Protein AF-A0A6C0HPT5-F1 (afdb_monomer)

Secondary structure (DSSP, 8-state):
-EEEPPSTTHHHHHHHHTT-SEEEEE--STT-SSTTS---EEEEEEETT-SPEEEEEETT-TT-EEEEE-HHHHHHHH--EEEE-TTS-EEEE-TT--EEEE----------GGGSGGGSTTSSSEEETT--PPTT-EEE-SSSS-EEEEE-STT--EEEEE---S---TT--S--TTSS-SEEPPPPHHHHHHHHHHHHHHTT-SSS-PPPTT-HHHHHHHHHHHHHHHHHHHHTTS--HHHHHHHHHHHHHHHHHHHHHHHHHHHHHHHHHHHHHHHHHHHHH-

InterPro domains:
  IPR036426 Bulb-type lectin domain superfamily [G3DSA:2.90.10.10] (39-167)
  IPR036426 Bulb-type lectin domain superfamily [SSF51110] (78-155)

Solvent-accessible surface area (backbone atoms only — not comparable to full-atom values): 16041 Å² total; per-residue (Å²): 53,36,47,61,58,88,56,101,56,29,77,67,51,36,71,71,35,44,81,35,48,64,43,77,44,74,35,59,72,90,75,48,96,61,84,92,63,80,43,67,42,74,50,50,33,20,43,54,92,47,90,62,73,45,77,47,78,38,76,59,22,67,79,38,72,50,74,49,75,23,57,70,60,48,45,53,67,47,33,28,36,44,34,42,41,77,50,40,25,42,37,32,22,40,56,85,67,47,76,77,49,65,69,81,35,73,68,65,32,52,65,36,76,79,34,13,5,70,63,19,80,78,46,34,34,58,44,48,53,92,62,80,65,53,82,74,33,35,33,7,6,74,67,8,22,24,31,41,28,18,38,80,52,98,89,44,61,32,54,27,35,35,44,45,78,93,75,52,57,95,90,40,74,83,76,58,91,74,59,76,42,81,45,65,59,78,71,51,77,67,40,57,53,52,52,53,54,47,51,58,56,56,70,49,68,66,85,90,51,77,74,58,88,81,39,66,68,57,49,50,53,52,49,54,48,51,49,54,50,50,49,46,59,47,41,77,71,56,74,59,64,56,60,56,50,46,51,52,51,47,53,52,47,50,51,47,52,52,55,54,48,51,53,50,49,52,53,51,52,52,52,51,52,51,50,52,51,51,53,51,53,56,61,72,76,105

Foldseek 3Di:
DKAWDDDLCRVVVRVQPPPDQKDKDFAAQVSDPDHDDQDWDWTWMDQDPDPDIDIDIGGSRHRHIDMDHNNVVVLQQFLWKWFQAPQRKTFIATNVRHTPDIPPQRDWADFDPCQAQCNFPVRHGMDTRPDDADAQGWGHHNRRRKIWGQYPDLPDRFTFIAGAYPDPPPVRPPPPPPRGGSDTDDHDPVNVLVNLVVVLVVVQDDPPDGDPPPDPVNVVSVVVSVVSVVVVVVCVVPPPVVVVVVVVVVVVVVVVVVVVVVVVVVVVVVVVVVVVVVVVVVVVVD

Mean predicted aligned error: 17.52 Å

pLDDT: mean 73.41, std 18.98, range [35.91, 98.12]

Organism: NCBI:txid1070528

Radius of gyration: 28.7 Å; Cα contacts (8 Å, |Δi|>4): 425; chains: 1; bounding box: 74×63×75 Å

Structure (mmCIF, N/CA/C/O backbone):
data_AF-A0A6C0HPT5-F1
#
_entry.id   AF-A0A6C0HPT5-F1
#
loop_
_atom_site.group_PDB
_atom_site.id
_atom_site.type_symbol
_atom_site.label_atom_id
_atom_site.label_alt_id
_atom_site.label_comp_id
_atom_site.label_asym_id
_atom_site.label_entity_id
_atom_site.label_seq_id
_atom_site.pdbx_PDB_ins_code
_atom_site.Cartn_x
_atom_site.Cartn_y
_atom_site.Cartn_z
_atom_site.occupancy
_atom_site.B_iso_or_equiv
_atom_site.auth_seq_id
_atom_site.auth_comp_id
_atom_site.auth_asym_id
_atom_site.auth_atom_id
_atom_site.pdbx_PDB_model_num
ATOM 1 N N . MET A 1 1 ? 6.989 -2.006 -14.579 1.00 56.69 1 MET A N 1
ATOM 2 C CA . MET A 1 1 ? 6.692 -2.771 -15.811 1.00 56.69 1 MET A CA 1
ATOM 3 C C . MET A 1 1 ? 7.346 -2.066 -16.981 1.00 56.69 1 MET A C 1
ATOM 5 O O . MET A 1 1 ? 7.113 -0.878 -17.113 1.00 56.69 1 MET A O 1
ATOM 9 N N . ALA A 1 2 ? 8.187 -2.717 -17.777 1.00 45.75 2 ALA A N 1
ATOM 10 C CA . ALA A 1 2 ? 8.940 -2.008 -18.812 1.00 45.75 2 ALA A CA 1
ATOM 11 C C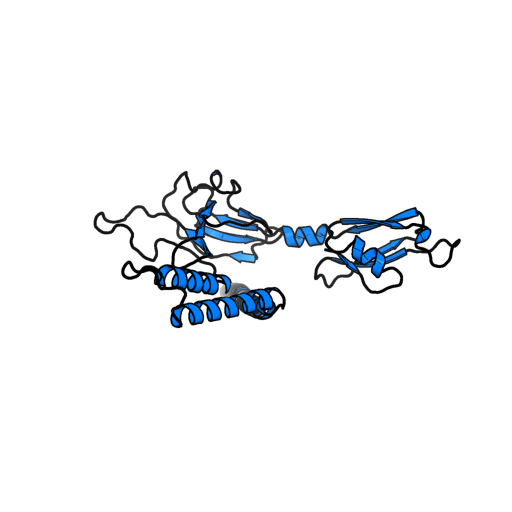 . ALA A 1 2 ? 8.120 -1.693 -20.093 1.00 45.75 2 ALA A C 1
ATOM 13 O O . ALA A 1 2 ? 7.266 -2.483 -20.485 1.00 45.75 2 ALA A O 1
ATOM 14 N N . SER A 1 3 ? 8.390 -0.556 -20.747 1.00 52.50 3 SER A N 1
ATOM 15 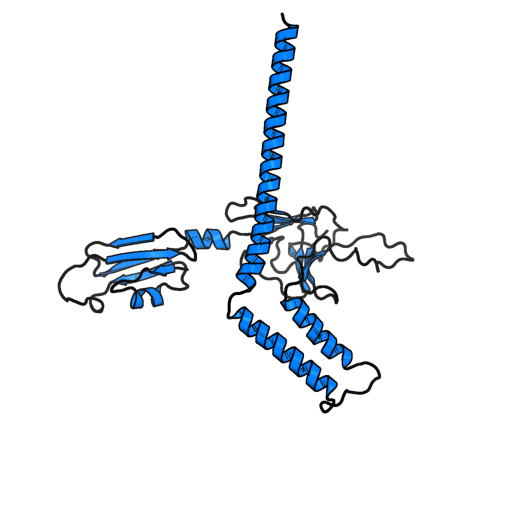C CA . SER A 1 3 ? 7.800 -0.106 -22.024 1.00 52.50 3 SER A CA 1
ATOM 16 C C . SER A 1 3 ? 8.884 0.468 -22.942 1.00 52.50 3 SER A C 1
ATOM 18 O O . SER A 1 3 ? 9.752 1.190 -22.466 1.00 52.50 3 SER A O 1
ATOM 20 N N . LEU A 1 4 ? 8.869 0.158 -24.239 1.00 53.62 4 LEU A N 1
ATOM 21 C CA . LEU A 1 4 ? 9.941 0.505 -25.186 1.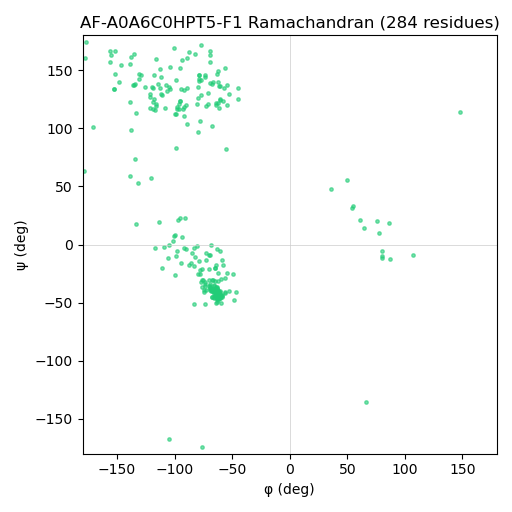00 53.62 4 LEU A CA 1
ATOM 22 C C . LEU A 1 4 ? 9.581 1.685 -26.094 1.00 53.62 4 LEU A C 1
ATOM 24 O O . LEU A 1 4 ? 8.416 1.878 -26.437 1.00 53.62 4 LEU A O 1
ATOM 28 N N . ILE A 1 5 ? 10.601 2.419 -26.549 1.00 54.50 5 ILE A N 1
ATOM 29 C CA . ILE A 1 5 ? 10.470 3.429 -27.614 1.00 54.50 5 ILE A CA 1
ATOM 30 C C . ILE A 1 5 ? 10.433 2.729 -28.992 1.00 54.50 5 ILE A C 1
ATOM 32 O O . ILE A 1 5 ? 11.170 1.757 -29.187 1.00 54.50 5 ILE A O 1
ATOM 36 N N . PRO A 1 6 ? 9.604 3.180 -29.958 1.00 47.22 6 PRO A N 1
ATOM 37 C CA . PRO A 1 6 ? 9.553 2.626 -31.316 1.00 47.22 6 PRO A CA 1
ATOM 38 C C . PRO A 1 6 ? 10.913 2.596 -32.037 1.00 47.22 6 PRO A C 1
ATOM 40 O O . PRO A 1 6 ? 11.666 3.564 -32.011 1.00 47.22 6 PRO A O 1
ATOM 43 N N . GLY A 1 7 ? 11.193 1.482 -32.715 1.00 56.06 7 GLY A N 1
ATOM 44 C CA . GLY A 1 7 ? 12.438 1.142 -33.406 1.00 56.06 7 GLY A CA 1
ATOM 45 C C . GLY A 1 7 ? 12.304 -0.212 -34.122 1.00 56.06 7 GLY A C 1
ATOM 46 O O . GLY A 1 7 ? 11.293 -0.898 -33.956 1.00 56.06 7 GLY A O 1
ATOM 47 N N . ASN A 1 8 ? 13.312 -0.620 -34.909 1.00 54.66 8 ASN A N 1
ATOM 48 C CA . ASN A 1 8 ? 13.248 -1.818 -35.778 1.00 54.66 8 ASN A CA 1
ATOM 49 C C . ASN A 1 8 ? 12.949 -3.141 -35.043 1.00 54.66 8 ASN A C 1
ATOM 51 O O . ASN A 1 8 ? 12.548 -4.113 -35.673 1.00 54.66 8 ASN A O 1
ATOM 55 N N . TRP A 1 9 ? 13.124 -3.169 -33.723 1.00 61.69 9 TRP A N 1
ATOM 56 C CA . TRP A 1 9 ? 12.970 -4.346 -32.863 1.00 61.69 9 TRP A CA 1
ATOM 57 C C . TRP A 1 9 ? 11.851 -4.208 -31.834 1.00 61.69 9 TRP A C 1
ATOM 59 O O . TRP A 1 9 ? 11.581 -5.130 -31.062 1.00 61.69 9 TRP A O 1
ATOM 69 N N . THR A 1 10 ? 11.211 -3.040 -31.792 1.00 64.62 10 THR A N 1
ATOM 70 C CA . THR A 1 10 ? 10.356 -2.657 -30.673 1.00 64.62 10 THR A CA 1
ATOM 71 C C . THR A 1 10 ? 9.140 -3.557 -30.560 1.00 64.62 10 THR A C 1
ATOM 73 O O . THR A 1 10 ? 8.814 -3.963 -29.455 1.00 64.62 10 THR A O 1
ATOM 76 N N . SER A 1 11 ? 8.520 -3.967 -31.667 1.00 64.06 11 SER A N 1
ATOM 77 C CA . SER A 1 11 ? 7.337 -4.839 -31.633 1.00 64.06 11 SER A CA 1
ATOM 78 C C . SER A 1 11 ? 7.619 -6.232 -31.050 1.00 64.06 11 SER A C 1
ATOM 80 O O . SER A 1 11 ? 6.781 -6.773 -30.329 1.00 64.06 11 SER A O 1
ATOM 82 N N . ILE A 1 12 ? 8.800 -6.801 -31.317 1.00 70.19 12 ILE A N 1
ATOM 83 C CA . ILE A 1 12 ? 9.200 -8.127 -30.821 1.00 70.19 12 ILE A CA 1
ATOM 84 C C . ILE A 1 12 ? 9.514 -8.044 -29.326 1.00 70.19 12 ILE A C 1
ATOM 86 O O . ILE A 1 12 ? 8.965 -8.793 -28.516 1.00 70.19 12 ILE A O 1
ATOM 90 N N . ILE A 1 13 ? 10.354 -7.085 -28.944 1.00 73.44 13 ILE A N 1
ATOM 91 C CA . ILE A 1 13 ? 10.853 -6.969 -27.572 1.00 73.44 13 ILE A CA 1
ATOM 92 C C . ILE A 1 13 ? 9.754 -6.443 -26.636 1.00 73.44 13 ILE A C 1
ATOM 94 O O . ILE A 1 13 ? 9.673 -6.861 -25.482 1.00 73.44 13 ILE A O 1
ATOM 98 N N . GLN A 1 14 ? 8.846 -5.588 -27.115 1.00 75.19 14 GLN A N 1
ATOM 99 C CA . GLN A 1 14 ? 7.784 -5.010 -26.287 1.00 75.19 14 GLN A CA 1
ATOM 100 C C . GLN A 1 14 ? 6.842 -6.082 -25.747 1.00 75.19 14 GLN A C 1
ATOM 102 O O . GLN A 1 14 ? 6.503 -6.040 -24.570 1.00 75.19 14 GLN A O 1
ATOM 107 N N . ASN A 1 15 ? 6.502 -7.099 -26.540 1.00 75.94 15 ASN A N 1
ATOM 108 C CA . ASN A 1 15 ? 5.693 -8.224 -26.062 1.00 75.94 15 ASN A CA 1
ATOM 109 C C . ASN A 1 15 ? 6.421 -9.082 -25.016 1.00 75.94 15 ASN A C 1
ATOM 111 O O . ASN A 1 15 ? 5.790 -9.656 -24.132 1.00 75.94 15 ASN A O 1
ATOM 115 N N . ILE A 1 16 ? 7.750 -9.165 -25.101 1.00 77.19 16 ILE A N 1
ATOM 116 C CA . ILE A 1 16 ? 8.571 -9.956 -24.179 1.00 77.19 16 ILE A CA 1
ATOM 117 C C . ILE A 1 16 ? 8.721 -9.243 -22.834 1.00 77.19 16 ILE A C 1
ATOM 119 O O . ILE A 1 16 ? 8.739 -9.906 -21.795 1.00 77.19 16 ILE A O 1
ATOM 123 N N . VAL A 1 17 ? 8.826 -7.915 -22.864 1.00 78.19 17 VAL A N 1
ATOM 124 C CA . VAL A 1 17 ? 9.231 -7.070 -21.736 1.00 78.19 17 VAL A CA 1
ATOM 125 C C . VAL A 1 17 ? 8.036 -6.417 -21.023 1.00 78.19 17 VAL A C 1
ATOM 127 O O . VAL A 1 17 ? 8.109 -6.137 -19.821 1.00 78.19 17 VAL A O 1
ATOM 130 N N . ASN A 1 18 ? 6.913 -6.212 -21.720 1.00 79.62 18 ASN A N 1
ATOM 131 C CA . ASN A 1 18 ? 5.731 -5.582 -21.140 1.00 79.62 18 ASN A CA 1
ATOM 132 C C . ASN A 1 18 ? 5.183 -6.397 -19.959 1.00 79.62 18 ASN A C 1
ATOM 134 O O . ASN A 1 18 ? 5.093 -7.623 -19.996 1.00 79.62 18 ASN A O 1
ATOM 138 N N . GLY A 1 19 ? 4.827 -5.701 -18.882 1.00 74.75 19 GLY A N 1
ATOM 139 C CA . GLY A 1 19 ? 4.296 -6.326 -17.672 1.00 74.75 19 GLY A CA 1
ATOM 140 C C . GLY A 1 19 ? 5.334 -6.944 -16.731 1.00 74.75 19 GLY A C 1
ATOM 141 O O . GLY A 1 19 ? 4.997 -7.257 -15.591 1.00 74.75 19 GLY A O 1
ATOM 142 N N . LYS A 1 20 ? 6.599 -7.089 -17.145 1.00 83.56 20 LYS A N 1
ATOM 143 C CA . LYS A 1 20 ? 7.614 -7.787 -16.343 1.00 83.56 20 LYS A CA 1
ATOM 144 C C . LYS A 1 20 ? 8.462 -6.831 -15.498 1.00 83.56 20 LYS A C 1
ATOM 146 O O . LYS A 1 20 ? 8.611 -5.647 -15.818 1.00 83.56 20 LYS A O 1
ATOM 151 N N . ILE A 1 21 ? 8.961 -7.350 -14.370 1.00 84.88 21 ILE A N 1
ATOM 152 C CA . ILE A 1 21 ? 9.859 -6.629 -13.449 1.00 84.88 21 ILE A CA 1
ATOM 153 C C . ILE A 1 21 ? 11.295 -6.731 -13.953 1.00 84.88 21 ILE A C 1
ATOM 155 O O . ILE A 1 21 ? 11.943 -5.708 -14.122 1.00 84.88 21 ILE A O 1
ATOM 159 N N . THR A 1 22 ? 11.757 -7.944 -14.242 1.00 89.75 22 THR A N 1
ATOM 160 C CA . THR A 1 22 ? 13.074 -8.200 -14.827 1.00 89.75 22 THR A CA 1
ATOM 161 C C . THR A 1 22 ? 12.907 -9.230 -15.933 1.00 89.75 22 THR A C 1
ATOM 163 O O . THR A 1 22 ? 12.118 -10.170 -15.791 1.00 89.75 22 THR A O 1
ATOM 166 N N . THR A 1 23 ? 13.566 -9.041 -17.071 1.00 91.50 23 THR A N 1
ATOM 167 C CA . THR A 1 23 ? 13.504 -9.979 -18.196 1.00 91.50 23 THR A CA 1
ATOM 168 C C . THR A 1 23 ? 14.762 -9.929 -19.027 1.00 91.50 23 THR A C 1
ATOM 170 O O . THR A 1 23 ? 15.215 -8.858 -19.420 1.00 91.50 23 THR A O 1
ATOM 173 N N . ASP A 1 24 ? 15.253 -11.116 -19.341 1.00 89.88 24 ASP A N 1
ATOM 174 C CA . ASP A 1 24 ? 16.365 -11.325 -20.244 1.00 89.88 24 ASP A CA 1
ATOM 175 C C . ASP A 1 24 ? 15.843 -11.605 -21.652 1.00 89.88 24 ASP A C 1
ATOM 177 O O . ASP A 1 24 ? 14.923 -12.402 -21.851 1.00 89.88 24 ASP A O 1
ATOM 181 N N . TYR A 1 25 ? 16.438 -10.939 -22.634 1.00 87.00 25 TYR A N 1
ATOM 182 C CA . TYR A 1 25 ? 16.218 -11.187 -24.049 1.00 87.00 25 TYR A CA 1
ATOM 183 C C . TYR A 1 25 ? 17.528 -11.648 -24.676 1.00 87.00 25 TYR A C 1
ATOM 185 O O . TYR A 1 25 ? 18.513 -10.907 -24.699 1.00 87.00 25 TYR A O 1
ATOM 193 N N . GLN A 1 26 ? 17.542 -12.885 -25.167 1.00 86.00 26 GLN A N 1
ATOM 194 C CA . GLN A 1 26 ? 18.686 -13.419 -25.889 1.00 86.00 26 GLN A CA 1
ATOM 195 C C . GLN A 1 26 ? 18.671 -12.897 -27.326 1.00 86.00 26 GLN A C 1
ATOM 197 O O . GLN A 1 26 ? 17.684 -13.057 -28.039 1.00 86.00 26 GLN A O 1
ATOM 202 N N . ILE A 1 27 ? 19.777 -12.296 -27.754 1.00 84.31 27 ILE A N 1
ATOM 203 C CA . ILE A 1 27 ? 19.890 -11.668 -29.069 1.00 84.31 27 ILE A CA 1
ATOM 204 C C . ILE A 1 27 ? 20.381 -12.724 -30.062 1.00 84.31 27 ILE A C 1
ATOM 206 O O . ILE A 1 27 ? 21.554 -13.112 -30.062 1.00 84.31 27 ILE A O 1
ATOM 210 N N . LEU A 1 28 ? 19.465 -13.228 -30.889 1.00 78.50 28 LEU A N 1
ATOM 211 C CA . LEU A 1 28 ? 19.722 -14.322 -31.828 1.00 78.50 28 LEU A CA 1
ATOM 212 C C . LEU A 1 28 ? 19.942 -13.819 -33.264 1.00 78.50 28 LEU A C 1
ATOM 214 O O . LEU A 1 28 ? 19.737 -12.656 -33.591 1.00 78.50 28 LEU A O 1
ATOM 218 N N . ASN A 1 29 ? 20.395 -14.712 -34.149 1.00 64.31 29 ASN A N 1
ATOM 219 C CA . ASN A 1 29 ? 20.713 -14.368 -35.543 1.00 64.31 29 ASN A CA 1
ATOM 220 C C . ASN A 1 29 ? 19.466 -14.292 -36.448 1.00 64.31 29 ASN A C 1
ATOM 222 O O . ASN A 1 29 ? 19.479 -13.593 -37.454 1.00 64.31 29 ASN A O 1
ATOM 226 N N . GLN A 1 30 ? 18.392 -15.011 -36.091 1.00 60.72 30 GLN A N 1
ATOM 227 C CA . GLN A 1 30 ? 17.118 -15.074 -36.844 1.00 60.72 30 GLN A CA 1
ATOM 228 C C . GLN A 1 30 ? 16.377 -13.737 -36.891 1.00 60.72 30 GLN A C 1
ATOM 230 O O . GLN A 1 30 ? 15.544 -13.476 -37.749 1.00 60.72 30 GLN A O 1
ATOM 235 N N . ASP A 1 31 ? 16.741 -12.907 -35.941 1.00 58.84 31 ASP A N 1
ATOM 236 C CA . ASP A 1 31 ? 16.239 -11.588 -35.682 1.00 58.84 31 ASP A CA 1
ATOM 237 C C . ASP A 1 31 ? 16.862 -10.587 -36.700 1.00 58.84 31 ASP A C 1
ATOM 239 O O . ASP A 1 31 ? 16.297 -9.540 -37.004 1.00 58.84 31 ASP A O 1
ATOM 243 N N . ASN A 1 32 ? 18.015 -10.902 -37.306 1.00 53.25 32 ASN A N 1
ATOM 244 C CA . ASN A 1 32 ? 18.816 -9.958 -38.087 1.00 53.25 32 ASN A CA 1
ATOM 245 C C . ASN A 1 32 ? 18.301 -9.747 -39.533 1.00 53.25 32 ASN A C 1
ATOM 247 O O . ASN A 1 32 ? 18.351 -10.677 -40.339 1.00 53.25 32 ASN A O 1
ATOM 251 N N . PRO A 1 33 ? 17.943 -8.511 -39.944 1.00 58.31 33 PRO A N 1
ATOM 252 C CA . PRO A 1 33 ? 17.534 -8.224 -41.324 1.00 58.31 33 PRO A CA 1
ATOM 253 C C . PRO A 1 33 ? 18.684 -8.299 -42.351 1.00 58.31 33 PRO A C 1
ATOM 255 O O . PRO A 1 33 ? 18.424 -8.235 -43.548 1.00 58.31 33 PRO A O 1
ATOM 258 N N . VAL A 1 34 ? 19.952 -8.418 -41.917 1.00 58.38 34 VAL A N 1
ATOM 259 C CA . VAL A 1 34 ? 21.121 -8.616 -42.802 1.00 58.38 34 VAL A CA 1
ATOM 260 C C . VAL A 1 34 ? 22.076 -9.656 -42.193 1.00 58.38 34 VAL A C 1
ATOM 262 O O . VAL A 1 34 ? 22.865 -9.303 -41.310 1.00 58.38 34 VAL A O 1
ATOM 265 N N . PRO A 1 35 ? 22.025 -10.924 -42.633 1.00 58.34 35 PRO A N 1
ATOM 266 C CA . PRO A 1 35 ? 22.867 -11.997 -42.103 1.00 58.34 35 PRO A CA 1
ATOM 267 C C . PRO A 1 35 ? 24.369 -11.715 -42.286 1.00 58.34 35 PRO A C 1
ATOM 269 O O . PRO A 1 35 ? 24.791 -11.304 -43.362 1.00 58.34 35 PRO A O 1
ATOM 272 N N . GLY A 1 36 ? 25.186 -11.978 -41.257 1.00 62.16 36 GLY A N 1
ATOM 273 C CA . GLY A 1 36 ? 26.655 -12.055 -41.381 1.00 62.16 36 GLY A CA 1
ATOM 274 C C . GLY A 1 36 ? 27.480 -10.897 -40.804 1.00 62.16 36 GLY A C 1
ATOM 275 O O . GLY A 1 36 ? 28.691 -11.047 -40.681 1.00 62.16 36 GLY A O 1
ATOM 276 N N . CYS A 1 37 ? 26.865 -9.788 -40.382 1.00 64.56 37 CYS A N 1
ATOM 277 C CA . CYS A 1 37 ? 27.575 -8.708 -39.682 1.00 64.56 37 CYS A CA 1
ATOM 278 C C . CYS A 1 37 ? 27.232 -8.704 -38.191 1.00 64.56 37 CYS A C 1
ATOM 280 O O . CYS A 1 37 ? 26.051 -8.733 -37.831 1.00 64.56 37 CYS A O 1
ATOM 282 N N . ALA A 1 38 ? 28.253 -8.617 -37.332 1.00 64.69 38 ALA A N 1
ATOM 283 C CA . ALA A 1 38 ? 28.051 -8.285 -35.928 1.00 64.69 38 ALA A CA 1
ATOM 284 C C . ALA A 1 38 ? 27.411 -6.892 -35.855 1.00 64.69 38 ALA A C 1
ATOM 286 O O . ALA A 1 38 ? 27.905 -5.941 -36.461 1.00 64.69 38 ALA A O 1
ATOM 287 N N . LYS A 1 39 ? 26.265 -6.796 -35.183 1.00 70.38 39 LYS A N 1
ATOM 288 C CA . LYS A 1 39 ? 25.546 -5.540 -34.982 1.00 70.38 39 LYS A CA 1
ATOM 289 C C . LYS A 1 39 ? 25.466 -5.241 -33.503 1.00 70.38 39 LYS A C 1
ATOM 291 O O . LYS A 1 39 ? 25.328 -6.151 -32.683 1.00 70.38 39 LYS A O 1
ATOM 296 N N . ASP A 1 40 ? 25.514 -3.961 -33.198 1.00 82.31 40 ASP A N 1
ATOM 297 C CA . ASP A 1 40 ? 25.230 -3.480 -31.862 1.00 82.31 40 ASP A CA 1
ATOM 298 C C . ASP A 1 40 ? 23.731 -3.568 -31.597 1.00 82.31 40 ASP A C 1
ATOM 300 O O . ASP A 1 40 ? 22.898 -3.386 -32.493 1.00 82.31 40 ASP A O 1
ATOM 304 N N . PHE A 1 41 ? 23.391 -3.849 -30.349 1.00 83.31 41 PHE A N 1
ATOM 305 C CA . PHE A 1 41 ? 22.028 -3.825 -29.861 1.00 83.31 41 PHE A CA 1
ATOM 306 C C . PHE A 1 41 ? 21.859 -2.630 -28.942 1.00 83.31 41 PHE A C 1
ATOM 308 O O . PHE A 1 41 ? 22.473 -2.566 -27.875 1.00 83.31 41 PHE A O 1
ATOM 315 N N . THR A 1 42 ? 20.981 -1.718 -29.348 1.00 84.38 42 THR A N 1
ATOM 316 C CA . THR A 1 42 ? 20.600 -0.564 -28.543 1.00 84.38 42 THR A CA 1
ATOM 317 C C . THR A 1 42 ? 19.103 -0.595 -28.300 1.00 84.38 42 THR A C 1
ATOM 319 O O . THR A 1 42 ? 18.320 -0.668 -29.248 1.00 84.38 42 THR A O 1
ATOM 322 N N . ALA A 1 43 ? 18.701 -0.517 -27.035 1.00 85.25 43 ALA A N 1
ATOM 323 C CA . ALA A 1 43 ? 17.301 -0.443 -26.642 1.00 85.25 43 ALA A CA 1
ATOM 324 C C . ALA A 1 43 ? 17.093 0.636 -25.581 1.00 85.25 43 ALA A C 1
ATOM 326 O O . ALA A 1 43 ? 17.864 0.731 -24.626 1.00 85.25 43 ALA A O 1
ATOM 327 N N . THR A 1 44 ? 16.013 1.401 -25.729 1.00 85.19 44 THR A N 1
ATOM 328 C CA . THR A 1 44 ? 15.583 2.410 -24.758 1.00 85.19 44 THR A CA 1
ATOM 329 C C . THR A 1 44 ? 14.209 2.043 -24.213 1.00 85.19 44 THR A C 1
ATOM 331 O O . THR A 1 44 ? 13.269 1.847 -24.988 1.00 85.19 44 THR A O 1
ATOM 334 N N . TYR A 1 45 ? 14.086 1.950 -22.888 1.00 86.44 45 TYR A N 1
ATOM 335 C CA . TYR A 1 45 ? 12.859 1.541 -22.206 1.00 86.44 45 TYR A CA 1
ATOM 336 C C . TYR A 1 45 ? 12.566 2.368 -20.951 1.00 86.44 45 TYR A C 1
ATOM 338 O O . TYR A 1 45 ? 13.465 2.908 -20.318 1.00 86.44 45 TYR A O 1
ATOM 346 N N . TYR A 1 46 ? 11.298 2.431 -20.563 1.00 85.44 46 TYR A N 1
ATOM 347 C CA . TYR A 1 46 ? 10.799 3.062 -19.345 1.00 85.44 46 TYR A CA 1
ATOM 348 C C . TYR A 1 46 ? 10.260 2.006 -18.400 1.00 85.44 46 TYR A C 1
ATOM 350 O O . TYR A 1 46 ? 9.639 1.049 -18.846 1.00 85.44 46 TYR A O 1
ATOM 358 N N . CYS A 1 47 ? 10.432 2.195 -17.097 1.00 84.50 47 CYS A N 1
ATOM 359 C CA . CYS A 1 47 ? 9.843 1.333 -16.080 1.00 84.50 47 CYS A CA 1
ATOM 360 C C . CYS A 1 47 ? 8.576 1.972 -15.493 1.00 84.50 47 CYS A C 1
ATOM 362 O O . CYS A 1 47 ? 8.635 2.970 -14.785 1.00 84.50 47 CYS A O 1
ATOM 364 N N . GLY A 1 48 ? 7.419 1.372 -15.757 1.00 80.38 48 GLY A N 1
ATOM 365 C CA . GLY A 1 48 ? 6.106 1.864 -15.349 1.00 80.38 48 GLY A CA 1
ATOM 366 C C . GLY A 1 48 ? 5.783 3.174 -16.058 1.00 80.38 48 GLY A C 1
ATOM 367 O O . GLY A 1 48 ? 6.062 3.321 -17.243 1.00 80.38 48 GLY A O 1
ATOM 368 N N . ASN A 1 49 ? 5.262 4.135 -15.299 1.00 76.06 49 ASN A N 1
ATOM 369 C CA . ASN A 1 49 ? 5.012 5.499 -15.769 1.00 76.06 49 ASN A CA 1
ATOM 370 C C . ASN A 1 49 ? 6.214 6.432 -15.517 1.00 76.06 49 ASN A C 1
ATOM 372 O O . ASN A 1 49 ? 6.040 7.641 -15.385 1.00 76.06 49 ASN A O 1
ATOM 376 N N . SER A 1 50 ? 7.426 5.883 -15.379 1.00 79.50 50 SER A N 1
ATOM 377 C CA . SER A 1 50 ? 8.633 6.694 -15.196 1.00 79.50 50 SER A CA 1
ATOM 378 C C . SER A 1 50 ? 8.878 7.584 -16.414 1.00 79.50 50 SER A C 1
ATOM 380 O O . SER A 1 50 ? 8.743 7.142 -17.552 1.00 79.50 50 SER A O 1
ATOM 382 N N . THR A 1 51 ? 9.303 8.822 -16.173 1.00 81.44 51 THR A N 1
ATOM 383 C CA . THR A 1 51 ? 9.795 9.741 -17.211 1.00 81.44 51 THR A CA 1
ATOM 384 C C . THR A 1 51 ? 11.280 9.532 -17.519 1.00 81.44 51 THR A C 1
ATOM 386 O O . THR A 1 51 ? 11.804 10.113 -18.469 1.00 81.44 51 THR A O 1
ATOM 389 N N . VAL A 1 52 ? 11.968 8.690 -16.740 1.00 84.62 52 VAL A N 1
ATOM 390 C CA . VAL A 1 52 ? 13.393 8.389 -16.897 1.00 84.62 52 VAL A CA 1
ATOM 391 C C . VAL A 1 52 ? 13.560 7.163 -17.788 1.00 84.62 52 VAL A C 1
ATOM 393 O O . VAL A 1 52 ? 13.148 6.057 -17.431 1.00 84.62 52 VAL A O 1
ATOM 396 N N . ALA A 1 53 ? 14.190 7.368 -18.943 1.00 87.38 53 ALA A N 1
ATOM 397 C CA . ALA A 1 53 ? 14.525 6.304 -19.876 1.00 87.38 53 ALA A CA 1
ATOM 398 C C . ALA A 1 53 ? 15.783 5.545 -19.423 1.00 87.38 53 ALA A C 1
ATOM 400 O O . ALA A 1 53 ? 16.795 6.146 -19.060 1.00 87.38 53 ALA A O 1
ATOM 401 N N . LYS A 1 54 ? 15.737 4.217 -19.500 1.00 89.00 54 LYS A N 1
ATOM 402 C CA . LYS A 1 54 ? 16.882 3.316 -19.364 1.00 89.00 54 LYS A CA 1
ATOM 403 C C . LYS A 1 54 ? 17.371 2.903 -20.739 1.00 89.00 54 LYS A C 1
ATOM 405 O O . LYS A 1 54 ? 16.570 2.650 -21.635 1.00 89.00 54 LYS A O 1
ATOM 410 N N . ASN A 1 55 ? 18.687 2.808 -20.883 1.00 89.62 55 ASN A N 1
ATOM 411 C CA . ASN A 1 55 ? 19.334 2.434 -22.131 1.00 89.62 55 ASN A CA 1
ATOM 412 C C . ASN A 1 55 ? 20.160 1.166 -21.935 1.00 89.62 55 ASN A C 1
ATOM 414 O O . ASN A 1 55 ? 20.897 1.043 -20.959 1.00 89.62 55 ASN A O 1
ATOM 418 N N . ILE A 1 56 ? 20.048 0.250 -22.887 1.00 88.69 56 ILE A N 1
ATOM 419 C CA . ILE A 1 56 ? 20.920 -0.911 -23.044 1.00 88.69 56 ILE A CA 1
ATOM 420 C C . ILE A 1 56 ? 21.706 -0.668 -24.321 1.00 88.69 56 ILE A C 1
ATOM 422 O O . ILE A 1 56 ? 21.107 -0.352 -25.345 1.00 88.69 56 ILE A O 1
ATOM 426 N N . ASN A 1 57 ? 23.026 -0.806 -24.254 1.00 90.19 57 ASN A N 1
ATOM 427 C CA . ASN A 1 57 ? 23.905 -0.784 -25.415 1.00 90.19 57 ASN A CA 1
ATOM 428 C C . ASN A 1 57 ? 24.872 -1.961 -25.290 1.00 90.19 57 ASN A C 1
ATOM 430 O O . ASN A 1 57 ? 25.686 -1.999 -24.368 1.00 90.19 57 ASN A O 1
ATOM 434 N N . ILE A 1 58 ? 24.743 -2.927 -26.193 1.00 87.06 58 ILE A N 1
ATOM 435 C CA . ILE A 1 58 ? 25.595 -4.110 -26.266 1.00 87.06 58 ILE A CA 1
ATOM 436 C C . ILE A 1 58 ? 26.293 -4.080 -27.617 1.00 87.06 58 ILE A C 1
ATOM 438 O O . ILE A 1 58 ? 25.649 -4.160 -28.660 1.00 87.06 58 ILE A O 1
ATOM 442 N N . GLN A 1 59 ? 27.615 -3.979 -27.586 1.00 87.50 59 GLN A N 1
ATOM 443 C CA . GLN A 1 59 ? 28.453 -4.041 -28.777 1.00 87.50 59 GLN A CA 1
ATOM 444 C C . GLN A 1 59 ? 28.594 -5.496 -29.233 1.00 87.50 59 GLN A C 1
ATOM 446 O O . GLN A 1 59 ? 28.724 -6.380 -28.385 1.00 87.50 59 GLN A O 1
ATOM 451 N N . ASN A 1 60 ? 28.586 -5.761 -30.543 1.00 83.94 60 ASN A N 1
ATOM 452 C CA . ASN A 1 60 ? 28.647 -7.132 -31.086 1.00 83.94 60 ASN A CA 1
ATOM 453 C C . ASN A 1 60 ? 27.617 -8.070 -30.427 1.00 83.94 60 ASN A C 1
ATOM 455 O O . ASN A 1 60 ? 27.950 -9.103 -29.849 1.00 83.94 60 ASN A O 1
ATOM 459 N N . ALA A 1 61 ? 26.345 -7.686 -30.464 1.00 81.31 61 ALA A N 1
ATOM 460 C CA . ALA A 1 61 ? 25.331 -8.223 -29.569 1.00 81.31 61 ALA A CA 1
ATOM 461 C C . ALA A 1 61 ? 24.878 -9.664 -29.859 1.00 81.31 61 ALA A C 1
ATOM 463 O O . ALA A 1 61 ? 24.136 -10.236 -29.066 1.00 81.31 61 ALA A O 1
ATOM 464 N N . LEU A 1 62 ? 25.310 -10.267 -30.968 1.00 83.19 62 LEU A N 1
ATOM 465 C CA . LEU A 1 62 ? 24.922 -11.627 -31.335 1.00 83.19 62 LEU A CA 1
ATOM 466 C C . LEU A 1 62 ? 25.360 -12.638 -30.263 1.00 83.19 62 LEU A C 1
ATOM 468 O O . LEU A 1 62 ? 26.539 -12.726 -29.932 1.00 83.19 62 LEU A O 1
ATOM 472 N N . GLY A 1 63 ? 24.412 -13.426 -29.752 1.00 83.06 63 GLY A N 1
ATOM 473 C CA . GLY A 1 63 ? 24.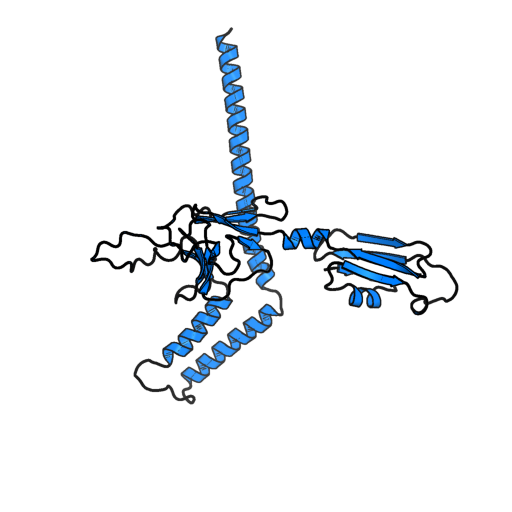656 -14.414 -28.698 1.00 83.06 63 GLY A CA 1
ATOM 474 C C . GLY A 1 63 ? 24.722 -13.830 -27.284 1.00 83.06 63 GLY A C 1
ATOM 475 O O . GLY A 1 63 ? 24.780 -14.600 -26.327 1.00 83.06 63 GLY A O 1
ATOM 476 N N . ASN A 1 64 ? 24.664 -12.502 -27.141 1.00 87.69 64 ASN A N 1
ATOM 477 C CA . ASN A 1 64 ? 24.593 -11.827 -25.849 1.00 87.69 64 ASN A CA 1
ATOM 478 C C . ASN A 1 64 ? 23.142 -11.683 -25.370 1.00 87.69 64 ASN A C 1
ATOM 480 O O . ASN A 1 64 ? 22.180 -11.833 -26.130 1.00 87.69 64 ASN A O 1
ATOM 484 N N . THR A 1 65 ? 22.995 -11.361 -24.087 1.00 88.62 65 THR A N 1
ATOM 485 C CA . THR A 1 65 ? 21.700 -11.162 -23.434 1.00 88.62 65 THR A CA 1
ATOM 486 C C . THR A 1 65 ? 21.512 -9.693 -23.084 1.00 88.62 65 THR A C 1
ATOM 488 O O . THR A 1 65 ? 22.361 -9.092 -22.428 1.00 88.62 65 THR A O 1
ATOM 491 N N . ALA A 1 66 ? 20.379 -9.121 -23.486 1.00 89.50 66 ALA A N 1
ATOM 492 C CA . ALA A 1 66 ? 19.915 -7.830 -23.002 1.00 89.50 66 ALA A CA 1
ATOM 493 C C . ALA A 1 66 ? 18.994 -8.021 -21.794 1.00 89.50 66 ALA A C 1
ATOM 495 O O . ALA A 1 66 ? 17.926 -8.620 -21.918 1.00 89.50 66 ALA A O 1
ATOM 496 N N . THR A 1 67 ? 19.388 -7.480 -20.642 1.00 92.38 67 THR A N 1
ATOM 497 C CA . THR A 1 67 ? 18.585 -7.524 -19.414 1.00 92.38 67 THR A CA 1
ATOM 498 C C . THR A 1 67 ? 17.808 -6.223 -19.237 1.00 92.38 67 THR A C 1
ATOM 500 O O . THR A 1 67 ? 18.381 -5.148 -19.047 1.00 92.38 67 THR A O 1
ATOM 503 N N . PHE A 1 68 ? 16.484 -6.330 -19.267 1.00 90.31 68 PHE A N 1
ATOM 504 C CA . PHE A 1 68 ? 15.553 -5.258 -18.934 1.00 90.31 68 PHE A CA 1
ATOM 505 C C . PHE A 1 68 ? 15.209 -5.367 -17.455 1.00 90.31 68 PHE A C 1
ATOM 507 O O . PHE A 1 68 ? 14.528 -6.310 -17.056 1.00 90.31 68 PHE A O 1
ATOM 514 N N . ASP A 1 69 ? 15.672 -4.418 -16.644 1.00 91.56 69 ASP A N 1
ATOM 515 C CA . ASP A 1 69 ? 15.491 -4.458 -15.196 1.00 91.56 69 ASP A CA 1
ATOM 516 C C . ASP A 1 69 ? 14.738 -3.230 -14.673 1.00 91.56 69 ASP A C 1
ATOM 518 O O . ASP A 1 69 ? 15.205 -2.093 -14.753 1.00 91.56 69 ASP A O 1
ATOM 522 N N . CYS A 1 70 ? 13.566 -3.480 -14.098 1.00 90.06 70 CYS A N 1
ATOM 523 C CA . CYS A 1 70 ? 12.731 -2.524 -13.380 1.00 90.06 70 CYS A CA 1
ATOM 524 C C . CYS A 1 70 ? 12.625 -2.850 -11.884 1.00 90.06 70 CYS A C 1
ATOM 526 O O . CYS A 1 70 ? 11.679 -2.409 -11.229 1.00 90.06 70 CYS A O 1
ATOM 528 N N . SER A 1 71 ? 13.545 -3.648 -11.333 1.00 89.25 71 SER A N 1
ATOM 529 C CA . SER A 1 71 ? 13.547 -4.047 -9.923 1.00 89.25 71 SER A CA 1
ATOM 530 C C . SER A 1 71 ? 13.552 -2.844 -8.972 1.00 89.25 71 SER A C 1
ATOM 532 O O . SER A 1 71 ? 12.790 -2.822 -8.003 1.00 89.25 71 SER A O 1
ATOM 534 N N . ALA A 1 72 ? 14.344 -1.812 -9.277 1.00 86.62 72 ALA A N 1
ATOM 535 C CA . ALA A 1 72 ? 14.437 -0.589 -8.484 1.00 86.62 72 ALA A CA 1
ATOM 536 C C . ALA A 1 72 ? 13.106 0.178 -8.443 1.00 86.62 72 ALA A C 1
ATOM 538 O O . ALA A 1 72 ? 12.615 0.512 -7.366 1.00 86.62 72 ALA A O 1
ATOM 539 N N . GLU A 1 73 ? 12.480 0.406 -9.596 1.00 87.12 73 GLU A N 1
ATOM 540 C CA . GLU A 1 73 ? 11.193 1.098 -9.693 1.00 87.12 73 GLU A CA 1
ATOM 541 C C . GLU A 1 73 ? 10.072 0.266 -9.077 1.00 87.12 73 GLU A C 1
ATOM 543 O O . GLU A 1 73 ? 9.217 0.786 -8.364 1.00 87.12 73 GLU A O 1
ATOM 548 N N . ASN A 1 74 ? 10.102 -1.050 -9.286 1.00 84.12 74 ASN A N 1
ATOM 549 C CA . ASN A 1 74 ? 9.146 -1.951 -8.665 1.00 84.12 74 ASN A CA 1
ATOM 550 C C . ASN A 1 74 ? 9.268 -1.933 -7.136 1.00 84.12 74 ASN A C 1
ATOM 552 O O . ASN A 1 74 ? 8.256 -1.958 -6.442 1.00 84.12 74 ASN A O 1
ATOM 556 N N . LYS A 1 75 ? 10.489 -1.829 -6.599 1.00 83.88 75 LYS A N 1
ATOM 557 C CA . LYS A 1 75 ? 10.724 -1.661 -5.161 1.00 83.88 75 LYS A CA 1
ATOM 558 C C . LYS A 1 75 ? 10.155 -0.339 -4.643 1.00 83.88 75 LYS A C 1
ATOM 560 O O . LYS A 1 75 ? 9.594 -0.324 -3.552 1.00 83.88 75 LYS A O 1
ATOM 565 N N . MET A 1 76 ? 10.249 0.745 -5.416 1.00 84.06 76 MET A N 1
ATOM 566 C CA . MET A 1 76 ? 9.626 2.022 -5.051 1.00 84.06 76 MET A CA 1
ATOM 567 C C . MET A 1 76 ? 8.100 1.897 -4.984 1.00 84.06 76 MET A C 1
ATOM 569 O O . MET A 1 76 ? 7.502 2.306 -3.994 1.00 84.06 76 MET A O 1
ATOM 573 N N . CYS A 1 77 ? 7.471 1.274 -5.986 1.00 80.44 77 CYS A N 1
ATOM 574 C CA . CYS A 1 77 ? 6.019 1.069 -6.016 1.00 80.44 77 CYS A CA 1
ATOM 575 C C . CYS A 1 77 ? 5.523 0.060 -4.966 1.00 80.44 77 CYS A C 1
ATOM 577 O O . CYS A 1 77 ? 4.428 0.215 -4.434 1.00 80.44 77 CYS A O 1
ATOM 579 N N . GLY A 1 78 ? 6.312 -0.973 -4.666 1.00 83.38 78 GLY A N 1
ATOM 580 C CA . GLY A 1 78 ? 5.965 -2.025 -3.709 1.00 83.38 78 GLY A CA 1
ATOM 581 C C . GLY A 1 78 ? 6.300 -1.693 -2.253 1.00 83.38 78 GLY A C 1
ATOM 582 O O . GLY A 1 78 ? 5.819 -2.360 -1.342 1.00 83.38 78 GLY A O 1
ATOM 583 N N . GLY A 1 79 ? 7.131 -0.676 -2.016 1.00 87.31 79 GLY A N 1
ATOM 584 C CA . GLY A 1 79 ? 7.647 -0.352 -0.687 1.00 87.31 79 GLY A CA 1
ATOM 585 C C . GLY A 1 79 ? 6.691 0.440 0.206 1.00 87.31 79 GLY A C 1
ATOM 586 O O . GLY A 1 79 ? 7.045 0.734 1.345 1.00 87.31 79 GLY A O 1
ATOM 587 N N . PHE A 1 80 ? 5.499 0.790 -0.280 1.00 93.38 80 PHE A N 1
ATOM 588 C CA . PHE A 1 80 ? 4.511 1.489 0.533 1.00 93.38 80 PHE A CA 1
ATOM 589 C C . PHE A 1 80 ? 3.950 0.574 1.620 1.00 93.38 80 PHE A C 1
ATOM 591 O O . PHE A 1 80 ? 3.649 -0.599 1.383 1.00 93.38 80 PHE A O 1
ATOM 598 N N . LYS A 1 81 ? 3.785 1.138 2.816 1.00 95.69 81 LYS A N 1
ATOM 599 C CA . LYS A 1 81 ? 3.322 0.410 3.996 1.00 95.69 81 LYS A CA 1
ATOM 600 C C . LYS A 1 81 ? 2.328 1.252 4.782 1.00 95.69 81 LYS A C 1
ATOM 602 O O . LYS A 1 81 ? 2.670 2.342 5.234 1.00 95.69 81 LYS A O 1
ATOM 607 N N . LEU A 1 82 ? 1.120 0.728 4.980 1.00 96.12 82 LEU A N 1
ATOM 608 C CA . LEU A 1 82 ? 0.099 1.321 5.845 1.00 96.12 82 LEU A CA 1
ATOM 609 C C . LEU A 1 82 ? 0.115 0.602 7.195 1.00 96.12 82 LEU A C 1
ATOM 611 O O . LEU A 1 82 ? -0.223 -0.575 7.259 1.00 96.12 82 LEU A O 1
ATOM 615 N N . THR A 1 83 ? 0.520 1.289 8.261 1.00 97.81 83 THR A N 1
ATOM 616 C CA . THR A 1 83 ? 0.727 0.718 9.603 1.00 97.81 83 THR A CA 1
ATOM 617 C C . THR A 1 83 ? -0.296 1.267 10.591 1.00 97.81 83 THR A C 1
ATOM 619 O O . THR A 1 83 ? -0.491 2.478 10.635 1.00 97.81 83 THR A O 1
ATOM 622 N N . LEU A 1 84 ? -0.901 0.398 11.404 1.00 97.25 84 LEU A N 1
ATOM 623 C CA . LEU A 1 84 ? -1.754 0.767 12.535 1.00 97.25 84 LEU A CA 1
ATOM 624 C C . LEU A 1 84 ? -0.950 0.706 13.841 1.00 97.25 84 LEU A C 1
ATOM 626 O O . LEU A 1 84 ? -0.441 -0.355 14.219 1.00 97.25 84 LEU A O 1
ATOM 630 N N . GLY A 1 85 ? -0.817 1.846 14.513 1.00 96.62 85 GLY A N 1
ATOM 631 C CA . GLY A 1 85 ? -0.183 1.945 15.826 1.00 96.62 85 GLY A CA 1
ATOM 632 C C . GLY A 1 85 ? -1.121 1.578 16.978 1.00 96.62 85 GLY A C 1
ATOM 633 O O . GLY A 1 85 ? -2.342 1.562 16.831 1.00 96.62 85 GLY A O 1
ATOM 634 N N . ASP A 1 86 ? -0.540 1.319 18.151 1.00 96.56 86 ASP A N 1
ATOM 635 C CA . ASP A 1 86 ? -1.286 1.174 19.414 1.00 96.56 86 ASP A CA 1
ATOM 636 C C . ASP A 1 86 ? -1.897 2.488 19.908 1.00 96.56 86 ASP A C 1
ATOM 638 O O . ASP A 1 86 ? -2.680 2.484 20.848 1.00 96.56 86 ASP A O 1
ATOM 642 N N . ASP A 1 87 ? -1.551 3.612 19.289 1.00 93.12 87 ASP A N 1
ATOM 643 C CA . ASP A 1 87 ? -2.178 4.915 19.496 1.00 93.12 87 ASP A CA 1
ATOM 644 C C . ASP A 1 87 ? -3.459 5.091 18.663 1.00 93.12 87 ASP A C 1
ATOM 646 O O . ASP A 1 87 ? -4.134 6.110 18.781 1.00 93.12 87 ASP A O 1
ATOM 650 N N . GLY A 1 88 ? -3.818 4.108 17.830 1.00 88.94 88 GLY A N 1
ATOM 651 C CA . GLY A 1 88 ? -4.959 4.206 16.924 1.00 88.94 88 GLY A CA 1
ATOM 652 C C . GLY A 1 88 ? -4.681 5.055 15.690 1.00 88.94 88 GLY A C 1
ATOM 653 O O . GLY A 1 88 ? -5.618 5.344 14.942 1.00 88.94 88 GLY A O 1
ATOM 654 N N . ASN A 1 89 ? -3.426 5.442 15.447 1.00 91.44 89 ASN A N 1
ATOM 655 C CA . ASN A 1 89 ? -3.041 6.209 14.276 1.00 91.44 89 ASN A CA 1
ATOM 656 C C . ASN A 1 89 ? -2.685 5.278 13.109 1.00 91.44 89 ASN A C 1
ATOM 658 O O . ASN A 1 89 ? -1.943 4.302 13.267 1.00 91.44 89 ASN A O 1
ATOM 662 N N . LEU A 1 90 ? -3.189 5.594 11.916 1.00 93.50 90 LEU A N 1
ATOM 663 C CA . LEU A 1 90 ? -2.781 4.954 10.671 1.00 93.50 90 LEU A CA 1
ATOM 664 C C . LEU A 1 90 ? -1.706 5.794 10.004 1.00 93.50 90 LEU A C 1
ATOM 666 O O . LEU A 1 90 ? -1.929 6.958 9.687 1.00 93.50 90 LEU A O 1
ATOM 670 N N . ILE A 1 91 ? -0.556 5.188 9.739 1.00 95.44 91 ILE A N 1
ATOM 671 C CA . ILE A 1 91 ? 0.588 5.853 9.122 1.00 95.44 91 ILE A CA 1
ATOM 672 C C . ILE A 1 91 ? 0.890 5.168 7.797 1.00 95.44 91 ILE A C 1
ATOM 674 O O . ILE A 1 91 ? 1.179 3.973 7.766 1.00 95.44 91 ILE A O 1
ATOM 678 N N . LEU A 1 92 ? 0.873 5.939 6.712 1.00 95.25 92 LEU A N 1
ATOM 679 C CA . LEU A 1 92 ? 1.369 5.493 5.416 1.00 95.25 92 LEU A CA 1
ATOM 680 C C . LEU A 1 92 ? 2.814 5.966 5.253 1.00 95.25 92 LEU A C 1
ATOM 682 O O . LEU A 1 92 ? 3.096 7.168 5.332 1.00 95.25 92 LEU A O 1
ATOM 686 N N . THR A 1 93 ? 3.722 5.026 5.011 1.00 95.62 93 THR A N 1
ATOM 687 C CA . THR A 1 93 ? 5.117 5.313 4.672 1.00 95.62 93 THR A CA 1
ATOM 688 C C . THR A 1 93 ? 5.439 4.903 3.245 1.00 95.62 93 THR A C 1
ATOM 690 O O . THR A 1 93 ? 4.855 3.950 2.728 1.00 95.62 93 THR A O 1
ATOM 693 N N . ASP A 1 94 ? 6.390 5.599 2.628 1.00 91.81 94 ASP A N 1
ATOM 694 C CA . ASP A 1 94 ? 6.982 5.199 1.352 1.00 91.81 94 ASP A CA 1
ATOM 695 C C . ASP A 1 94 ? 7.994 4.043 1.514 1.00 91.81 94 ASP A C 1
ATOM 697 O O . ASP A 1 94 ? 8.195 3.502 2.608 1.00 91.81 94 ASP A O 1
ATOM 701 N N . TYR A 1 95 ? 8.675 3.701 0.416 1.00 89.56 95 TYR A N 1
ATOM 702 C CA . TYR A 1 95 ? 9.696 2.651 0.366 1.00 89.56 95 TYR A CA 1
ATOM 703 C C . TYR A 1 95 ? 10.945 2.920 1.226 1.00 89.56 95 TYR A C 1
ATOM 705 O O . TYR A 1 95 ? 11.684 1.982 1.531 1.00 89.56 95 TYR A O 1
ATOM 713 N N . ASN A 1 96 ? 11.183 4.170 1.632 1.00 89.94 96 ASN A N 1
ATOM 714 C CA . ASN A 1 96 ? 12.255 4.564 2.548 1.00 89.94 96 ASN A CA 1
ATOM 715 C C . ASN A 1 96 ? 11.781 4.614 4.010 1.00 89.94 96 ASN A C 1
ATOM 717 O O . ASN A 1 96 ? 12.532 5.041 4.885 1.00 89.94 96 ASN A O 1
ATOM 721 N N . ASN A 1 97 ? 10.549 4.176 4.296 1.00 92.06 97 ASN A N 1
ATOM 722 C CA . ASN A 1 97 ? 9.866 4.349 5.579 1.00 92.06 97 ASN A CA 1
ATOM 723 C C . ASN A 1 97 ? 9.653 5.823 5.977 1.00 92.06 97 ASN A C 1
ATOM 725 O O . ASN A 1 97 ? 9.429 6.120 7.153 1.00 92.06 97 ASN A O 1
ATOM 729 N N . VAL A 1 98 ? 9.681 6.755 5.022 1.00 93.31 98 VAL A N 1
ATOM 730 C CA . VAL A 1 98 ? 9.334 8.153 5.279 1.00 93.31 98 VAL A CA 1
ATOM 731 C C . VAL A 1 98 ? 7.817 8.258 5.354 1.00 93.31 98 VAL A C 1
ATOM 733 O O . VAL A 1 98 ? 7.102 7.783 4.473 1.00 93.31 98 VAL A O 1
ATOM 736 N N . ARG A 1 99 ? 7.305 8.874 6.424 1.00 93.69 99 ARG A N 1
ATOM 737 C CA . ARG A 1 99 ? 5.871 9.141 6.580 1.00 93.69 99 ARG A CA 1
ATOM 738 C C . ARG A 1 99 ? 5.410 10.101 5.486 1.00 93.69 99 ARG A C 1
ATOM 740 O O . ARG A 1 99 ? 5.877 11.234 5.430 1.00 93.69 99 ARG A O 1
ATOM 747 N N . ILE A 1 100 ? 4.442 9.666 4.688 1.00 93.19 100 ILE A N 1
ATOM 748 C CA . ILE A 1 100 ? 3.849 10.472 3.613 1.00 93.19 100 ILE A CA 1
ATOM 749 C C . ILE A 1 100 ? 2.404 10.880 3.902 1.00 93.19 100 ILE A C 1
ATOM 751 O O . ILE A 1 100 ? 1.918 11.840 3.301 1.00 93.19 100 ILE A O 1
ATOM 755 N N . TRP A 1 101 ? 1.730 10.161 4.804 1.00 92.88 101 TRP A N 1
ATOM 756 C CA . TRP A 1 101 ? 0.383 10.463 5.280 1.00 92.88 101 TRP A CA 1
ATOM 757 C C . TRP A 1 101 ? 0.138 9.845 6.669 1.00 92.88 101 TRP A C 1
ATOM 759 O O . TRP A 1 101 ? 0.815 8.893 7.069 1.00 92.88 101 TRP A O 1
ATOM 769 N N . SER A 1 102 ? -0.811 10.412 7.413 1.00 88.81 102 SER A N 1
ATOM 770 C CA . SER A 1 102 ? -1.231 9.975 8.747 1.00 88.81 102 SER A CA 1
ATOM 771 C C . SER A 1 102 ? -2.717 10.283 8.933 1.00 88.81 102 SER A C 1
ATOM 773 O O . SER A 1 102 ? -3.148 11.366 8.533 1.00 88.81 102 SER A O 1
ATOM 775 N N . SER A 1 103 ? -3.487 9.388 9.560 1.00 84.25 103 SER A N 1
ATOM 776 C CA . SER A 1 103 ? -4.891 9.672 9.905 1.00 84.25 103 SER A CA 1
ATOM 777 C C . SER A 1 103 ? -5.018 10.703 11.025 1.00 84.25 103 SER A C 1
ATOM 779 O O . SER A 1 103 ? -6.064 11.332 11.153 1.00 84.25 103 SER A O 1
ATOM 781 N N . ASN A 1 104 ? -3.960 10.882 11.828 1.00 83.94 104 ASN A N 1
ATOM 782 C CA . ASN A 1 104 ? -3.934 11.742 13.015 1.00 83.94 104 ASN A CA 1
ATOM 783 C C . ASN A 1 104 ? -5.045 11.395 14.017 1.00 83.94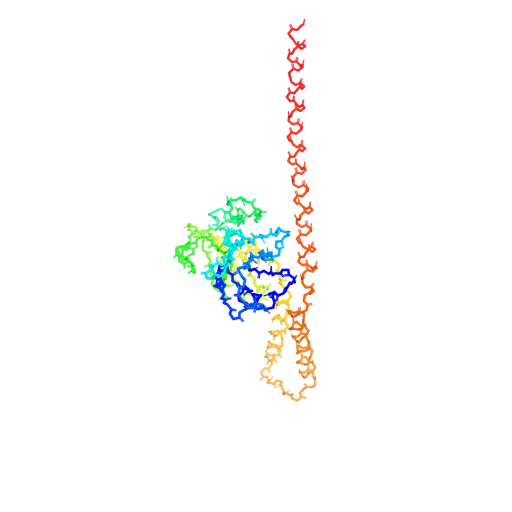 104 ASN A C 1
ATOM 785 O O . ASN A 1 104 ? -5.577 12.260 14.712 1.00 83.94 104 ASN A O 1
ATOM 789 N N . THR A 1 105 ? -5.392 10.112 14.086 1.00 82.00 105 THR A N 1
ATOM 790 C CA . THR A 1 105 ? -6.316 9.571 15.078 1.00 82.00 105 THR A CA 1
ATOM 791 C C . THR A 1 105 ? -5.534 9.086 16.288 1.00 82.00 105 THR A C 1
ATOM 793 O O . THR A 1 105 ? -4.546 8.381 16.134 1.00 82.00 105 THR A O 1
ATOM 796 N N . PHE A 1 106 ? -5.984 9.459 17.487 1.00 83.06 106 PHE A N 1
ATOM 797 C CA . PHE A 1 106 ? -5.284 9.159 18.747 1.00 83.06 106 PHE A CA 1
ATOM 798 C C . PHE A 1 106 ? -6.211 8.610 19.837 1.00 83.06 106 PHE A C 1
ATOM 800 O O . PHE A 1 106 ? -5.911 8.675 21.027 1.00 83.06 106 PHE A O 1
ATOM 807 N N . LYS A 1 107 ? -7.392 8.129 19.443 1.00 80.81 107 LYS A N 1
ATOM 808 C CA . LYS A 1 107 ? -8.369 7.548 20.362 1.00 80.81 107 LYS A CA 1
ATOM 809 C C . LYS A 1 107 ? -8.330 6.036 20.203 1.00 80.81 107 LYS A C 1
ATOM 811 O O . LYS A 1 107 ? -8.310 5.532 19.090 1.00 80.81 107 LYS A O 1
ATOM 816 N N . VAL A 1 108 ? -8.305 5.326 21.322 1.00 86.56 108 VAL A N 1
ATOM 817 C CA . VAL A 1 108 ? -8.199 3.865 21.371 1.00 86.56 108 VAL A CA 1
ATOM 818 C C . VAL A 1 108 ? -9.183 3.299 22.376 1.00 86.56 108 VAL A C 1
ATOM 820 O O . VAL A 1 108 ? -9.750 4.029 23.191 1.00 86.56 108 VAL A O 1
ATOM 823 N N . GLY A 1 109 ? -9.412 1.995 22.281 1.00 87.12 109 GLY A N 1
ATOM 824 C CA . GLY A 1 109 ? -10.315 1.272 23.155 1.00 87.12 109 GLY A CA 1
ATOM 825 C C . GLY A 1 109 ? -9.603 0.427 24.196 1.00 87.12 109 GLY A C 1
ATOM 826 O O . GLY A 1 109 ? -8.394 0.509 24.403 1.00 87.12 109 GLY A O 1
ATOM 827 N N . VAL A 1 110 ? -10.387 -0.434 24.826 1.00 89.12 110 VAL A N 1
ATOM 828 C 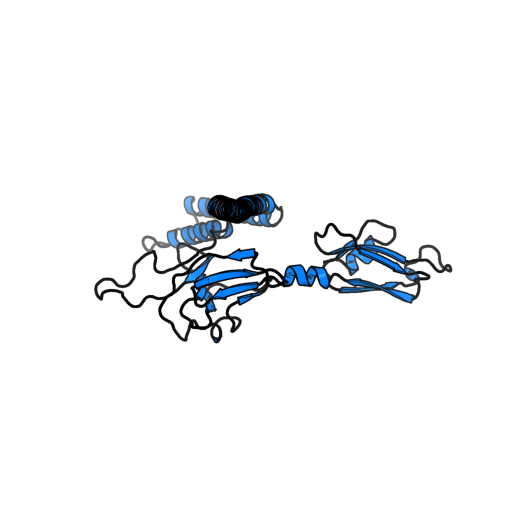CA . VAL A 1 110 ? -9.897 -1.541 25.637 1.00 89.12 110 VAL A CA 1
ATOM 829 C C . VAL A 1 110 ? -9.201 -2.549 24.728 1.00 89.12 110 VAL A C 1
ATOM 831 O O . VAL A 1 110 ? -9.652 -2.824 23.614 1.00 89.12 110 VAL A O 1
ATOM 834 N N . SER A 1 111 ? -8.085 -3.088 25.210 1.00 93.69 111 SER A N 1
ATOM 835 C CA . SER A 1 111 ? -7.343 -4.148 24.533 1.00 93.69 111 SER A CA 1
ATOM 836 C C . SER A 1 111 ? -8.112 -5.466 24.593 1.00 93.69 111 SER A C 1
ATOM 838 O O . SER A 1 111 ? -8.533 -5.900 25.664 1.00 93.69 111 SER A O 1
ATOM 840 N N . PHE A 1 112 ? -8.259 -6.115 23.438 1.00 93.12 112 PHE A N 1
ATOM 841 C CA . PHE A 1 112 ? -8.781 -7.471 23.335 1.00 93.12 112 PHE A CA 1
ATOM 842 C C . PHE A 1 112 ? -7.810 -8.352 22.561 1.00 93.12 112 PHE A C 1
ATOM 844 O O . PHE A 1 112 ? -7.346 -7.982 21.480 1.00 93.12 112 PHE A O 1
ATOM 851 N N . ASP A 1 113 ? -7.575 -9.565 23.066 1.00 96.25 113 ASP A N 1
ATOM 852 C CA . ASP A 1 113 ? -6.679 -10.525 22.418 1.00 96.25 113 ASP A CA 1
ATOM 853 C C . ASP A 1 113 ? -7.092 -10.810 20.973 1.00 96.25 113 ASP A C 1
ATOM 855 O O . ASP A 1 113 ? -6.239 -10.822 20.089 1.00 96.25 113 ASP A O 1
ATOM 859 N N . GLN A 1 114 ? -8.394 -10.942 20.699 1.00 95.31 114 GLN A N 1
ATOM 860 C CA . GLN A 1 114 ? -8.909 -11.204 19.349 1.00 95.31 114 GLN A CA 1
ATOM 861 C C . GLN A 1 114 ? -8.479 -10.156 18.310 1.00 95.31 114 GLN A C 1
ATOM 863 O O . GLN A 1 114 ? -8.329 -10.497 17.142 1.00 95.31 114 GLN A O 1
ATOM 868 N N . TYR A 1 115 ? -8.242 -8.906 18.722 1.00 95.69 115 TYR A N 1
ATOM 869 C CA . TYR A 1 115 ? -7.887 -7.807 17.823 1.00 95.69 115 TYR A CA 1
ATOM 870 C C . TYR A 1 115 ? -6.394 -7.495 17.806 1.00 95.69 115 TYR A C 1
ATOM 872 O O . TYR A 1 115 ? -5.990 -6.526 17.170 1.00 95.69 115 TYR A O 1
ATOM 880 N N . LYS A 1 116 ? -5.551 -8.304 18.459 1.00 98.12 116 LYS A N 1
ATOM 881 C CA . LYS A 1 116 ? -4.096 -8.169 18.340 1.00 98.12 116 LYS A CA 1
ATOM 882 C C . LYS A 1 116 ? -3.645 -8.422 16.907 1.00 98.12 116 LYS A C 1
ATOM 884 O O . LYS A 1 116 ? -4.166 -9.295 16.218 1.00 98.12 116 LYS A O 1
ATOM 889 N N . ALA A 1 117 ? -2.599 -7.715 16.490 1.00 98.00 117 ALA A N 1
ATOM 890 C CA . ALA A 1 117 ? -1.970 -7.843 15.176 1.00 98.00 117 ALA A CA 1
ATOM 891 C C . ALA A 1 117 ? -1.716 -9.303 14.759 1.00 98.00 117 ALA A C 1
ATOM 893 O O . ALA A 1 117 ? -1.968 -9.674 13.614 1.00 98.00 117 ALA A O 1
ATOM 894 N N . ILE A 1 118 ? -1.273 -10.140 15.704 1.00 98.06 118 ILE A N 1
ATOM 895 C CA . ILE A 1 118 ? -0.980 -11.566 15.494 1.00 98.06 118 ILE A CA 1
ATOM 896 C C . ILE A 1 118 ? -2.207 -12.392 15.067 1.00 98.06 118 ILE A C 1
ATOM 898 O O . ILE A 1 118 ? -2.048 -13.414 14.404 1.00 98.06 118 ILE A O 1
ATOM 902 N N . ASN A 1 119 ? -3.413 -11.929 15.405 1.00 98.00 119 ASN A N 1
ATOM 903 C CA . ASN A 1 119 ? -4.686 -12.585 15.109 1.00 98.00 119 ASN A CA 1
ATOM 904 C C . ASN A 1 119 ? -5.385 -12.007 13.864 1.00 98.00 119 ASN A C 1
ATOM 906 O O . ASN A 1 119 ? -6.401 -12.544 13.430 1.00 98.00 119 ASN A O 1
ATOM 910 N N . GLY A 1 120 ? -4.842 -10.938 13.268 1.00 96.69 120 GLY A N 1
ATOM 911 C CA . GLY A 1 120 ? -5.321 -10.387 11.999 1.00 96.69 120 GLY A CA 1
ATOM 912 C C . GLY A 1 120 ? -4.869 -11.203 10.782 1.00 96.69 120 GLY A C 1
ATOM 913 O O . GLY A 1 120 ? -4.000 -12.072 10.879 1.00 96.69 120 GLY A O 1
ATOM 914 N N . LYS A 1 121 ? -5.402 -10.871 9.597 1.00 97.62 121 LYS A N 1
ATOM 915 C CA . LYS A 1 121 ? -5.186 -11.610 8.333 1.00 97.62 121 LYS A CA 1
ATOM 916 C C . LYS A 1 121 ? -3.715 -11.919 8.037 1.00 97.62 121 LYS A C 1
ATOM 918 O O . LYS A 1 121 ? -3.367 -13.045 7.692 1.00 97.62 121 LYS A O 1
ATOM 923 N N . TYR A 1 122 ? -2.856 -10.912 8.176 1.00 98.00 122 TYR A N 1
ATOM 924 C CA . TYR A 1 122 ? -1.427 -11.004 7.859 1.00 98.00 122 TYR A CA 1
ATOM 925 C C . TYR A 1 122 ? -0.541 -11.212 9.095 1.00 98.00 122 TYR A C 1
ATOM 927 O O . TYR A 1 122 ? 0.682 -11.144 8.982 1.00 98.00 122 TYR A O 1
ATOM 935 N N . LYS A 1 123 ? -1.141 -11.447 10.274 1.00 97.94 123 LYS A N 1
ATOM 936 C CA . LYS A 1 123 ? -0.439 -11.666 11.551 1.00 97.94 123 LYS A CA 1
ATOM 937 C C . LYS A 1 123 ? 0.551 -10.548 11.923 1.00 97.94 123 LYS A C 1
ATOM 939 O O . LYS A 1 123 ? 1.591 -10.793 12.532 1.00 97.94 123 LYS A O 1
ATOM 944 N N . ARG A 1 124 ? 0.241 -9.316 11.514 1.00 98.00 124 ARG A N 1
ATOM 945 C CA . ARG A 1 124 ? 1.038 -8.094 11.703 1.00 98.00 124 ARG A CA 1
ATOM 946 C C . ARG A 1 124 ? 0.136 -6.860 11.648 1.00 98.00 124 ARG A C 1
ATOM 948 O O . ARG A 1 124 ? -1.007 -6.950 11.206 1.00 98.00 124 ARG A O 1
ATOM 955 N N . ASN A 1 125 ? 0.658 -5.709 12.065 1.00 98.12 125 ASN A N 1
ATOM 956 C CA . ASN A 1 125 ? -0.092 -4.454 12.180 1.00 98.12 125 ASN A CA 1
ATOM 957 C C . ASN A 1 125 ? 0.032 -3.536 10.950 1.00 98.12 125 ASN A C 1
ATOM 959 O O . ASN A 1 125 ? -0.131 -2.323 11.067 1.00 98.12 125 ASN A O 1
ATOM 963 N N . PHE A 1 126 ? 0.360 -4.079 9.776 1.00 97.62 126 PHE A N 1
ATOM 964 C CA . PHE A 1 126 ? 0.495 -3.286 8.556 1.00 97.62 126 PHE A CA 1
ATOM 965 C C . PHE A 1 126 ? 0.080 -4.040 7.289 1.00 97.62 126 PHE A C 1
ATOM 967 O O . PHE A 1 126 ? 0.170 -5.269 7.224 1.00 97.62 126 PHE A O 1
ATOM 974 N N . LEU A 1 127 ? -0.327 -3.268 6.280 1.00 96.38 127 LEU A N 1
ATOM 975 C CA . LEU A 1 127 ? -0.564 -3.702 4.903 1.00 96.38 127 LEU A CA 1
ATOM 976 C C . LEU A 1 127 ? 0.582 -3.229 4.009 1.00 96.38 127 LEU A C 1
ATOM 978 O O . LEU A 1 127 ? 1.010 -2.074 4.106 1.00 96.38 127 LEU A O 1
ATOM 982 N N . LEU A 1 128 ? 1.059 -4.112 3.137 1.00 94.56 128 LEU A N 1
ATOM 983 C CA . LEU A 1 128 ? 1.975 -3.766 2.050 1.00 94.56 128 LEU A CA 1
ATOM 984 C C . LEU A 1 128 ? 1.202 -3.375 0.788 1.00 94.56 128 LEU A C 1
ATOM 986 O O . LEU A 1 128 ? 0.031 -3.719 0.619 1.00 94.56 128 LEU A O 1
ATOM 990 N N . ALA A 1 129 ? 1.870 -2.673 -0.125 1.00 89.38 129 ALA A N 1
ATOM 991 C CA . ALA A 1 129 ? 1.318 -2.385 -1.443 1.00 89.38 129 ALA A CA 1
ATOM 992 C C . ALA A 1 129 ? 0.844 -3.673 -2.148 1.00 89.38 129 ALA A C 1
ATOM 994 O O . ALA A 1 129 ? 1.580 -4.655 -2.239 1.00 89.38 129 ALA A O 1
ATOM 995 N N . GLY A 1 130 ? -0.393 -3.656 -2.651 1.00 85.94 130 GLY A N 1
ATOM 996 C CA . GLY A 1 130 ? -1.032 -4.800 -3.312 1.00 85.94 130 GLY A CA 1
ATOM 997 C C . GLY A 1 130 ? -1.757 -5.769 -2.371 1.00 85.94 130 GLY A C 1
ATOM 998 O O . GLY A 1 130 ? -2.547 -6.584 -2.843 1.00 85.94 130 GLY A O 1
ATOM 999 N N . GLU A 1 131 ? -1.560 -5.668 -1.055 1.00 92.88 131 GLU A N 1
ATOM 1000 C CA . GLU A 1 131 ? -2.336 -6.447 -0.092 1.00 92.88 131 GLU A CA 1
ATOM 1001 C C . GLU A 1 131 ? -3.717 -5.838 0.133 1.00 92.88 131 GLU A C 1
ATOM 1003 O O . GLU A 1 131 ? -3.890 -4.620 0.188 1.00 92.88 131 GLU A O 1
ATOM 1008 N N . MET A 1 132 ? -4.715 -6.706 0.292 1.00 90.81 132 MET A N 1
ATOM 1009 C CA . MET A 1 132 ? -6.106 -6.293 0.454 1.00 90.81 132 MET A CA 1
ATOM 1010 C C . MET A 1 132 ? -6.739 -6.950 1.676 1.00 90.81 132 MET A C 1
ATOM 1012 O O . MET A 1 132 ? -6.445 -8.106 2.003 1.00 90.81 132 MET A O 1
ATOM 1016 N N . LEU A 1 133 ? -7.631 -6.211 2.331 1.00 90.88 133 LEU A N 1
ATOM 1017 C CA . LEU A 1 133 ? -8.579 -6.754 3.296 1.00 90.88 133 LEU A CA 1
ATOM 1018 C C . LEU A 1 133 ? -9.902 -6.998 2.577 1.00 90.88 133 LEU A C 1
ATOM 1020 O O . LEU A 1 133 ? -10.528 -6.074 2.060 1.00 90.88 133 LEU A O 1
ATOM 1024 N N . GLY A 1 134 ? -10.294 -8.260 2.526 1.00 88.19 134 GLY A N 1
ATOM 1025 C CA . GLY A 1 134 ? -11.633 -8.682 2.189 1.00 88.19 134 GLY A CA 1
ATOM 1026 C C . GLY A 1 134 ? -12.604 -8.304 3.297 1.00 88.19 134 GLY A C 1
ATOM 1027 O O . GLY A 1 134 ? -12.234 -7.932 4.408 1.00 88.19 134 GLY A O 1
ATOM 1028 N N . VAL A 1 135 ? -13.878 -8.393 2.963 1.00 85.56 135 VAL A N 1
ATOM 1029 C CA . VAL A 1 135 ? -14.984 -8.007 3.830 1.00 85.56 135 VAL A CA 1
ATOM 1030 C C . VAL A 1 135 ? -14.941 -8.784 5.154 1.00 85.56 135 VAL A C 1
ATOM 1032 O O . VAL A 1 135 ? -14.935 -10.012 5.150 1.00 85.56 135 VAL A O 1
ATOM 1035 N N . GLY A 1 136 ? -14.911 -8.066 6.281 1.00 87.00 136 GLY A N 1
ATOM 1036 C CA . GLY A 1 136 ? -14.782 -8.640 7.627 1.00 87.00 136 GLY A CA 1
ATOM 1037 C C . GLY A 1 136 ? -13.355 -9.032 8.033 1.00 87.00 136 GLY A C 1
ATOM 1038 O O . GLY A 1 136 ? -13.114 -9.304 9.207 1.00 87.00 136 GLY A O 1
ATOM 1039 N N . GLU A 1 137 ? -12.394 -9.020 7.108 1.00 93.62 137 GLU A N 1
ATOM 1040 C CA . GLU A 1 137 ? -10.985 -9.227 7.435 1.00 93.62 137 GLU A CA 1
ATOM 1041 C C . GLU A 1 137 ? -10.374 -7.947 8.013 1.00 93.62 137 GLU A C 1
ATOM 1043 O O . GLU A 1 137 ? -10.704 -6.828 7.601 1.00 93.62 137 GLU A O 1
ATOM 1048 N N . PHE A 1 138 ? -9.442 -8.115 8.952 1.00 95.62 138 PHE A N 1
ATOM 1049 C CA . PHE A 1 138 ? -8.815 -7.006 9.659 1.00 95.62 138 PHE A CA 1
ATOM 1050 C C . PHE A 1 138 ? -7.300 -7.182 9.829 1.00 95.62 138 PHE A C 1
ATOM 1052 O O . PHE A 1 138 ? -6.764 -8.293 9.753 1.00 95.62 138 PHE A O 1
ATOM 1059 N N . ILE A 1 139 ? -6.617 -6.070 10.110 1.00 97.94 139 ILE A N 1
ATOM 1060 C CA . ILE A 1 139 ? -5.323 -6.052 10.801 1.00 97.94 139 ILE A CA 1
ATOM 1061 C C . ILE A 1 139 ? -5.488 -5.370 12.159 1.00 97.94 139 ILE A C 1
ATOM 1063 O O . ILE A 1 139 ? -6.201 -4.378 12.289 1.00 97.94 139 ILE A O 1
ATOM 1067 N N . GLY A 1 140 ? -4.857 -5.931 13.181 1.00 97.38 140 GLY A N 1
ATOM 1068 C CA . GLY A 1 140 ? -4.920 -5.422 14.547 1.00 97.38 140 GLY A CA 1
ATOM 1069 C C . GLY A 1 140 ? -3.774 -4.478 14.886 1.00 97.38 140 GLY A C 1
ATOM 1070 O O . GLY A 1 140 ? -2.711 -4.556 14.265 1.00 97.38 140 GLY A O 1
ATOM 1071 N N . SER A 1 141 ? -3.948 -3.641 15.908 1.00 97.44 141 SER A N 1
ATOM 1072 C CA . SER A 1 141 ? -2.809 -3.014 16.585 1.00 97.44 141 SER A CA 1
ATOM 1073 C C . SER A 1 141 ? -2.008 -4.067 17.370 1.00 97.44 141 SER A C 1
ATOM 1075 O O . SER A 1 141 ? -2.545 -5.134 17.694 1.00 97.44 141 SER A O 1
ATOM 1077 N N . PRO A 1 142 ? -0.716 -3.840 17.669 1.00 98.00 142 PRO A N 1
ATOM 1078 C CA . PRO A 1 142 ? 0.083 -4.794 18.444 1.00 98.00 142 PRO A CA 1
ATOM 1079 C C . PRO A 1 142 ? -0.562 -5.210 19.779 1.00 98.00 142 PRO A C 1
ATOM 1081 O O . PRO A 1 142 ? -0.558 -6.393 20.122 1.00 98.00 142 PRO A O 1
ATOM 1084 N N . SER A 1 143 ? -1.175 -4.265 20.491 1.00 97.38 143 SER A N 1
ATOM 1085 C CA . SER A 1 143 ? -1.882 -4.483 21.756 1.00 97.38 143 SER A CA 1
ATOM 1086 C C . SER A 1 143 ? -3.321 -4.974 21.588 1.00 97.38 143 SER A C 1
ATOM 1088 O O . SER A 1 143 ? -3.883 -5.516 22.536 1.00 97.38 143 SER A O 1
ATOM 1090 N N . GLY A 1 144 ? -3.934 -4.813 20.414 1.00 96.00 144 GLY A N 1
ATOM 1091 C CA . GLY A 1 144 ? -5.332 -5.176 20.162 1.00 96.00 144 GLY A CA 1
ATOM 1092 C C . GLY A 1 144 ? -6.361 -4.210 20.752 1.00 96.00 144 GLY A C 1
ATOM 1093 O O . GLY A 1 144 ? -7.513 -4.583 20.959 1.00 96.00 144 GLY A O 1
ATOM 1094 N N . ASN A 1 145 ? -5.961 -2.974 21.049 1.00 94.12 145 ASN A N 1
ATOM 1095 C CA . ASN A 1 145 ? -6.852 -1.897 21.498 1.00 94.12 145 ASN A CA 1
ATOM 1096 C C . ASN A 1 145 ? -7.589 -1.171 20.354 1.00 94.12 145 ASN A C 1
ATOM 1098 O O . ASN A 1 145 ? -8.514 -0.391 20.597 1.00 94.12 145 ASN A O 1
ATOM 1102 N N . CYS A 1 146 ? -7.188 -1.425 19.109 1.00 93.62 146 CYS A N 1
ATOM 1103 C CA . CYS A 1 146 ? -7.856 -0.976 17.897 1.00 93.62 146 CYS A CA 1
ATOM 1104 C C . CYS A 1 146 ? -7.510 -1.905 16.725 1.00 93.62 146 CYS A C 1
ATOM 1106 O O . CYS A 1 146 ? -6.569 -2.699 16.786 1.00 93.62 146 CYS A O 1
ATOM 1108 N N . TYR A 1 147 ? -8.297 -1.836 15.657 1.00 94.62 147 TYR A N 1
ATOM 1109 C CA . TYR A 1 147 ? -8.106 -2.667 14.473 1.00 94.62 147 TYR A CA 1
ATOM 1110 C C . TYR A 1 147 ? -8.634 -1.974 13.217 1.00 94.62 147 TYR A C 1
ATOM 1112 O O . TYR A 1 147 ? -9.615 -1.235 13.254 1.00 94.62 147 TYR A O 1
ATOM 1120 N N . LEU A 1 148 ? -7.975 -2.220 12.091 1.00 94.12 148 LEU A N 1
ATOM 1121 C CA . LEU A 1 148 ? -8.373 -1.764 10.767 1.00 94.12 148 LEU A CA 1
ATOM 1122 C C . LEU A 1 148 ? -9.138 -2.886 10.072 1.00 94.12 148 LEU A C 1
ATOM 1124 O O . LEU A 1 148 ? -8.574 -3.957 9.870 1.00 94.12 148 LEU A O 1
ATOM 1128 N N . ILE A 1 149 ? -10.386 -2.645 9.683 1.00 92.19 149 ILE A N 1
ATOM 1129 C CA . ILE A 1 149 ? -11.274 -3.653 9.091 1.00 92.19 149 ILE A CA 1
ATOM 1130 C C . ILE A 1 149 ? -11.922 -3.137 7.811 1.00 92.19 149 ILE A C 1
ATOM 1132 O O . ILE A 1 149 ? -12.242 -1.951 7.698 1.00 92.19 149 ILE A O 1
ATOM 1136 N N . MET A 1 150 ? -12.156 -4.040 6.861 1.00 87.44 150 MET A N 1
ATOM 1137 C CA . MET A 1 150 ? -13.091 -3.785 5.769 1.00 87.44 150 MET A CA 1
ATOM 1138 C C . MET A 1 150 ? -14.519 -4.019 6.276 1.00 87.44 150 MET A C 1
ATOM 1140 O O . MET A 1 150 ? -14.980 -5.158 6.376 1.00 87.44 150 MET A O 1
ATOM 1144 N N . ASP A 1 151 ? -15.196 -2.940 6.663 1.00 81.38 151 ASP A N 1
ATOM 1145 C CA . ASP A 1 151 ? -16.490 -3.005 7.342 1.00 81.38 151 ASP A CA 1
ATOM 1146 C C . ASP A 1 151 ? -17.641 -3.399 6.395 1.00 81.38 151 ASP A C 1
ATOM 1148 O O . ASP A 1 151 ? -17.676 -3.012 5.226 1.00 81.38 151 ASP A O 1
ATOM 1152 N N . THR A 1 152 ? -18.595 -4.164 6.931 1.00 69.00 152 THR A N 1
ATOM 1153 C CA . THR A 1 152 ? -19.831 -4.631 6.275 1.00 69.00 152 THR A CA 1
ATOM 1154 C C . THR A 1 152 ? -21.061 -3.801 6.618 1.00 69.00 152 THR A C 1
ATOM 1156 O O . THR A 1 152 ? -22.130 -4.038 6.045 1.00 69.00 152 THR A O 1
ATOM 1159 N N . SER A 1 153 ? -20.956 -2.894 7.594 1.00 62.88 153 SER A N 1
ATOM 1160 C CA . SER A 1 153 ? -22.118 -2.208 8.160 1.00 62.88 153 SER A CA 1
ATOM 1161 C C . SER A 1 153 ? -22.882 -1.355 7.135 1.00 62.88 153 SER A C 1
ATOM 1163 O O . SER A 1 153 ? -22.315 -0.802 6.191 1.00 62.88 153 SER A O 1
ATOM 1165 N N . TYR A 1 154 ? -24.200 -1.238 7.359 1.00 46.22 154 TYR A N 1
ATOM 1166 C CA . TYR A 1 154 ? -25.218 -0.644 6.472 1.00 46.22 154 TYR A CA 1
ATOM 1167 C C . TYR A 1 154 ? -24.868 0.753 5.916 1.00 46.22 154 TYR A C 1
ATOM 1169 O O . TYR A 1 154 ? -25.322 1.114 4.832 1.00 46.22 154 TYR A O 1
ATOM 1177 N N . ASN A 1 155 ? -24.014 1.506 6.619 1.00 55.03 155 ASN A N 1
ATOM 1178 C CA . ASN A 1 155 ? -23.626 2.875 6.270 1.00 55.03 155 ASN A CA 1
ATOM 1179 C C . ASN A 1 155 ? -22.216 3.016 5.672 1.00 55.03 155 ASN A C 1
ATOM 1181 O O . ASN A 1 155 ? -21.818 4.129 5.337 1.00 55.03 155 ASN A O 1
ATOM 1185 N N . GLY A 1 156 ? -21.440 1.941 5.509 1.00 52.19 156 GLY A N 1
ATOM 1186 C CA . GLY A 1 156 ? -20.125 2.080 4.892 1.00 52.19 156 GLY A CA 1
ATOM 1187 C C . GLY A 1 156 ? -19.454 0.762 4.573 1.00 52.19 156 GLY A C 1
ATOM 1188 O O . GLY A 1 156 ? -18.826 0.171 5.446 1.00 52.19 156 GLY A O 1
ATOM 1189 N N . ASN A 1 157 ? -19.510 0.382 3.297 1.00 60.12 157 ASN A N 1
ATOM 1190 C CA . ASN A 1 157 ? -18.521 -0.505 2.699 1.00 60.12 157 ASN A CA 1
ATOM 1191 C C . ASN A 1 157 ? -17.203 0.274 2.659 1.00 60.12 157 ASN A C 1
ATOM 1193 O O . ASN A 1 157 ? -17.048 1.187 1.852 1.00 60.12 157 ASN A O 1
ATOM 1197 N N . GLY A 1 158 ? -16.274 0.015 3.564 1.00 74.38 158 GLY A N 1
ATOM 1198 C CA . GLY A 1 158 ? -15.061 0.816 3.584 1.00 74.38 158 GLY A CA 1
ATOM 1199 C C . GLY A 1 158 ? -14.073 0.386 4.636 1.00 74.38 158 GLY A C 1
ATOM 1200 O O . GLY A 1 158 ? -14.407 -0.285 5.613 1.00 74.38 158 GLY A O 1
ATOM 1201 N N . LEU A 1 159 ? -12.839 0.807 4.406 1.00 83.44 159 LEU A N 1
ATOM 1202 C CA . LEU A 1 159 ? -11.747 0.603 5.329 1.00 83.44 159 LEU A CA 1
ATOM 1203 C C . LEU A 1 159 ? -11.930 1.541 6.530 1.00 83.44 159 LEU A C 1
ATOM 1205 O O . LEU A 1 159 ? -11.963 2.765 6.366 1.00 83.44 159 LEU A O 1
ATOM 1209 N N . LYS A 1 160 ? -12.071 0.962 7.726 1.00 86.38 160 LYS A N 1
ATOM 1210 C CA . LYS A 1 160 ? -12.320 1.699 8.971 1.00 86.38 160 LYS A CA 1
ATOM 1211 C C . LYS A 1 160 ? -11.386 1.259 10.081 1.00 86.38 160 LYS A C 1
ATOM 1213 O O . LYS A 1 160 ? -11.143 0.065 10.243 1.00 86.38 160 LYS A O 1
ATOM 1218 N N . VAL A 1 161 ? -10.939 2.207 10.898 1.00 88.75 161 VAL A N 1
ATOM 1219 C CA . VAL A 1 161 ? -10.288 1.897 12.180 1.00 88.75 161 VAL A CA 1
ATOM 1220 C C . VAL A 1 161 ? -11.359 1.833 13.263 1.00 88.75 161 VAL A C 1
ATOM 1222 O O . VAL A 1 161 ? -12.050 2.822 13.494 1.00 88.75 161 VAL A O 1
ATOM 1225 N N . LYS A 1 162 ? -11.505 0.694 13.936 1.00 88.44 162 LYS A N 1
ATOM 1226 C CA . LYS A 1 162 ? -12.458 0.472 15.031 1.00 88.44 162 LYS A CA 1
ATOM 1227 C C . LYS A 1 162 ? -11.733 0.192 16.346 1.00 88.44 162 LYS A C 1
ATOM 1229 O O . LYS A 1 162 ? -10.565 -0.187 16.367 1.00 88.44 162 LYS A O 1
ATOM 1234 N N . TYR A 1 163 ? -12.448 0.385 17.446 1.00 88.50 163 TYR A N 1
ATOM 1235 C CA . TYR A 1 163 ? -12.016 0.103 18.812 1.00 88.50 163 TYR A CA 1
ATOM 1236 C C . TYR A 1 163 ? -13.253 -0.227 19.656 1.00 88.50 163 TYR A C 1
ATOM 1238 O O . TYR A 1 163 ? -14.376 -0.027 19.207 1.00 88.50 163 TYR A O 1
ATOM 1246 N N . SER A 1 164 ? -13.057 -0.769 20.856 1.00 83.44 164 SER A N 1
ATOM 1247 C CA . SER A 1 164 ? -14.147 -1.105 21.787 1.00 83.44 164 SER A CA 1
ATOM 1248 C C . SER A 1 164 ? -13.984 -0.309 23.083 1.00 83.44 164 SER A C 1
ATOM 1250 O O . SER A 1 164 ? -12.877 -0.248 23.605 1.00 83.44 164 SER A O 1
ATOM 1252 N N . SER A 1 165 ? -15.038 0.297 23.628 1.00 77.88 165 SER A N 1
ATOM 1253 C CA . SER A 1 165 ? -14.995 1.021 24.911 1.00 77.88 165 SER A CA 1
ATOM 1254 C C . SER A 1 165 ? -15.709 0.243 26.024 1.00 77.88 165 SER A C 1
ATOM 1256 O O . SER A 1 165 ? -16.794 -0.288 25.812 1.00 77.88 165 SER A O 1
ATOM 1258 N N . SER A 1 166 ? -15.125 0.195 27.229 1.00 63.44 166 SER A N 1
ATOM 1259 C CA . SER A 1 166 ? -15.780 -0.319 28.443 1.00 63.44 166 SER A CA 1
ATOM 1260 C C . SER A 1 166 ? -16.321 0.846 29.274 1.00 63.44 166 SER A C 1
ATOM 1262 O O . SER A 1 166 ? -15.622 1.361 30.141 1.00 63.44 166 SER A O 1
ATOM 1264 N N . ASN A 1 167 ? -17.508 1.339 28.930 1.00 49.78 167 ASN A N 1
ATOM 1265 C CA . ASN A 1 167 ? -18.387 2.129 29.809 1.00 49.78 167 ASN A CA 1
ATOM 1266 C C . ASN A 1 167 ? -19.665 2.463 29.038 1.00 49.78 167 ASN A C 1
ATOM 1268 O O . ASN A 1 167 ? -19.965 3.609 28.715 1.00 49.78 167 ASN A O 1
ATOM 1272 N N . CYS A 1 168 ? -20.393 1.411 28.692 1.00 51.72 168 CYS A N 1
ATOM 1273 C CA . CYS A 1 168 ? -21.826 1.540 28.530 1.00 51.72 168 CYS A CA 1
ATOM 1274 C C . CYS A 1 168 ? -22.365 1.545 29.961 1.00 51.72 168 CYS A C 1
ATOM 1276 O O . CYS A 1 168 ? -22.282 0.517 30.622 1.00 51.72 168 CYS A O 1
ATOM 1278 N N . ASP A 1 169 ? -22.807 2.694 30.473 1.00 47.72 169 ASP A N 1
ATOM 1279 C CA . ASP A 1 169 ? -23.713 2.721 31.629 1.00 47.72 169 ASP A CA 1
ATOM 1280 C C . ASP A 1 169 ? -24.795 1.654 31.363 1.00 47.72 169 ASP A C 1
ATOM 1282 O O . ASP A 1 169 ? -25.271 1.582 30.231 1.00 47.72 169 ASP A O 1
ATOM 1286 N N . ASP A 1 170 ? -25.170 0.798 32.317 1.00 46.38 170 ASP A N 1
ATOM 1287 C CA . ASP A 1 170 ? -25.991 -0.411 32.055 1.00 46.38 170 ASP A CA 1
ATOM 1288 C C . ASP A 1 170 ? -27.394 -0.122 31.453 1.00 46.38 170 ASP A C 1
ATOM 1290 O O . ASP A 1 170 ? -28.108 -1.032 31.033 1.00 46.38 170 ASP A O 1
ATOM 1294 N N . ASN A 1 171 ? -27.775 1.156 31.341 1.00 43.81 171 ASN A N 1
ATOM 1295 C CA . ASN A 1 171 ? -28.980 1.647 30.657 1.00 43.81 171 ASN A CA 1
ATOM 1296 C C . ASN A 1 171 ? -28.725 2.224 29.249 1.00 43.81 171 ASN A C 1
ATOM 1298 O O . ASN A 1 171 ? -29.641 2.727 28.600 1.00 43.81 171 ASN A O 1
ATOM 1302 N N . GLN A 1 172 ? -27.490 2.164 28.769 1.00 42.06 172 GLN A N 1
ATOM 1303 C CA . GLN A 1 172 ? -27.047 2.581 27.448 1.00 42.06 172 GLN A CA 1
ATOM 1304 C C . GLN A 1 172 ? -26.133 1.493 26.891 1.00 42.06 172 GLN A C 1
ATOM 1306 O O . GLN A 1 172 ? -24.923 1.677 26.797 1.00 42.06 172 GLN A O 1
ATOM 1311 N N . PHE A 1 173 ? -26.705 0.354 26.482 1.00 35.91 173 PHE A N 1
ATOM 1312 C CA . PHE A 1 173 ? -26.042 -0.477 25.474 1.00 35.91 173 PHE A CA 1
ATOM 1313 C C . PHE A 1 173 ? -25.554 0.457 24.368 1.00 35.91 173 PHE A C 1
ATOM 1315 O O . PHE A 1 173 ? -26.358 1.240 23.865 1.00 35.91 173 PHE A O 1
ATOM 1322 N N . GLY A 1 174 ? -24.259 0.409 24.049 1.00 37.22 174 GLY A N 1
ATOM 1323 C CA . GLY A 1 174 ? -23.602 1.253 23.054 1.00 37.22 174 GLY A CA 1
ATOM 1324 C C . GLY A 1 174 ? -24.274 1.157 21.685 1.00 37.22 174 GLY A C 1
ATOM 1325 O O . GLY A 1 174 ? -23.833 0.428 20.805 1.00 37.22 174 GLY A O 1
ATOM 1326 N N . LEU A 1 175 ? -25.354 1.915 21.536 1.00 38.19 175 LEU A N 1
ATOM 1327 C CA . LEU A 1 175 ? -26.035 2.319 20.313 1.00 38.19 175 LEU A CA 1
ATOM 1328 C C . LEU A 1 175 ? -25.564 3.720 19.914 1.00 38.19 175 LEU A C 1
ATOM 1330 O O . LEU A 1 175 ? -26.255 4.448 19.210 1.00 38.19 175 LEU A O 1
ATOM 1334 N N . ASP A 1 176 ? -24.401 4.127 20.407 1.00 41.25 176 ASP A N 1
ATOM 1335 C CA . ASP A 1 176 ? -23.767 5.346 19.972 1.00 41.25 176 ASP A CA 1
ATOM 1336 C C . ASP A 1 176 ? -23.266 5.097 18.532 1.00 41.25 176 ASP A C 1
ATOM 1338 O O . ASP A 1 176 ? -22.491 4.191 18.220 1.00 41.25 176 ASP A O 1
ATOM 1342 N N . GLU A 1 177 ? -23.755 5.916 17.618 1.00 46.50 177 GLU A N 1
ATOM 1343 C CA . GLU A 1 177 ? -23.392 5.959 16.198 1.00 46.50 177 GLU A CA 1
ATOM 1344 C C . GLU A 1 177 ? -21.903 6.336 15.980 1.00 46.50 177 GLU A C 1
ATOM 1346 O O . GLU A 1 177 ? -21.400 6.277 14.859 1.00 46.50 177 GLU A O 1
ATOM 1351 N N . ASN A 1 178 ? -21.175 6.653 17.060 1.00 41.34 178 ASN A N 1
ATOM 1352 C CA . ASN A 1 178 ? -19.797 7.152 17.127 1.00 4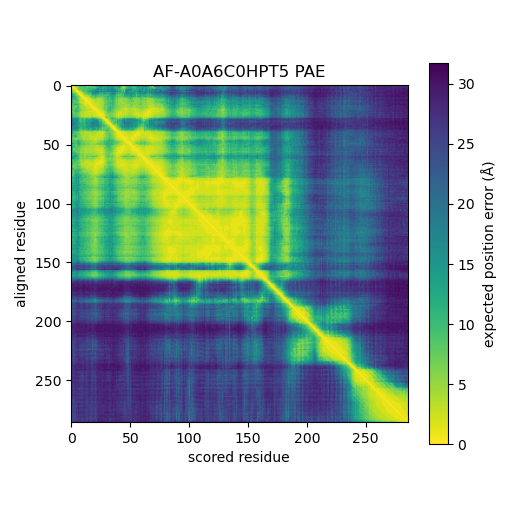1.34 178 ASN A CA 1
ATOM 1353 C C . ASN A 1 178 ? -18.772 6.121 17.678 1.00 41.34 178 ASN A C 1
ATOM 1355 O O . ASN A 1 178 ? -17.570 6.399 17.735 1.00 41.34 178 ASN A O 1
ATOM 1359 N N . THR A 1 179 ? -19.205 4.922 18.079 1.00 43.69 179 THR A N 1
ATOM 1360 C CA . THR A 1 179 ? -18.373 3.862 18.684 1.00 43.69 179 THR A CA 1
ATOM 1361 C C . THR A 1 179 ? -17.809 2.944 17.607 1.00 43.69 179 THR A C 1
ATOM 1363 O O . THR A 1 179 ? -16.964 2.097 17.874 1.00 43.69 179 THR A O 1
ATOM 1366 N N . ASN A 1 180 ? -18.191 3.174 16.349 1.00 50.94 180 ASN A N 1
ATOM 1367 C CA . ASN A 1 180 ? -17.835 2.347 15.206 1.00 50.94 180 ASN A CA 1
ATOM 1368 C C . ASN A 1 180 ? -17.070 3.128 14.128 1.00 50.94 180 ASN A C 1
ATOM 1370 O O . ASN A 1 180 ? -17.459 3.142 12.960 1.00 50.94 180 ASN A O 1
ATOM 1374 N N . GLY A 1 181 ? -15.941 3.734 14.501 1.00 51.31 181 GLY A N 1
ATOM 1375 C CA . GLY A 1 181 ? -14.971 4.255 13.533 1.00 51.31 181 GLY A CA 1
ATOM 1376 C C . GLY A 1 181 ? -14.217 5.493 14.011 1.00 51.31 181 GLY A C 1
ATOM 1377 O O . GLY A 1 181 ? -14.814 6.549 14.152 1.00 51.31 181 GLY A O 1
ATOM 1378 N N . LEU A 1 182 ? -12.901 5.396 14.214 1.00 55.44 182 LEU A N 1
ATOM 1379 C CA . LEU A 1 182 ? -12.019 6.562 14.425 1.00 55.44 182 LEU A CA 1
ATOM 1380 C C . LEU A 1 182 ? -11.784 7.328 13.129 1.00 55.44 182 LEU A C 1
ATOM 1382 O O . LEU A 1 182 ? -11.612 8.541 13.122 1.00 55.44 182 LEU A O 1
ATOM 1386 N N . PHE A 1 183 ? -11.733 6.574 12.038 1.00 59.16 183 PHE A N 1
ATOM 1387 C CA . PHE A 1 183 ? -11.451 7.057 10.706 1.00 59.16 183 PHE A CA 1
ATOM 1388 C C . PHE A 1 183 ? -12.125 6.120 9.713 1.00 59.16 183 PHE A C 1
ATOM 1390 O O . PHE A 1 183 ? -12.016 4.896 9.841 1.00 59.16 183 PHE A O 1
ATOM 1397 N N . SER A 1 184 ? -12.814 6.696 8.734 1.00 55.00 184 SER A N 1
ATOM 1398 C CA . SER A 1 184 ? -13.316 5.990 7.561 1.00 55.00 184 SER A CA 1
ATOM 1399 C C . SER A 1 184 ? -12.718 6.663 6.343 1.00 55.00 184 SER A C 1
ATOM 1401 O O . SER A 1 184 ? -12.841 7.877 6.191 1.00 55.00 184 SER A O 1
ATOM 1403 N N . MET A 1 185 ? -12.122 5.882 5.447 1.00 54.22 185 MET A N 1
ATOM 1404 C CA . MET A 1 185 ? -11.885 6.387 4.096 1.00 54.22 185 MET A CA 1
ATOM 1405 C C . MET A 1 185 ? -13.251 6.554 3.414 1.00 54.22 185 MET A C 1
ATOM 1407 O O . MET A 1 185 ? -14.157 5.741 3.638 1.00 54.22 185 MET A O 1
ATOM 1411 N N . THR A 1 186 ? -13.439 7.654 2.681 1.00 46.00 186 THR A N 1
ATOM 1412 C CA . THR A 1 186 ? -14.714 8.014 2.046 1.00 46.00 186 THR A CA 1
ATOM 1413 C C . THR A 1 186 ? -15.217 6.910 1.125 1.00 46.00 186 THR A C 1
ATOM 1415 O O . THR A 1 186 ? -14.460 6.111 0.573 1.00 46.00 186 THR A O 1
ATOM 1418 N N . SER A 1 187 ? -16.539 6.855 0.972 1.00 47.34 187 SER A N 1
ATOM 1419 C CA . SER A 1 187 ? -17.196 5.872 0.128 1.00 47.34 187 SER A CA 1
ATOM 1420 C C . SER A 1 187 ? -16.776 6.041 -1.336 1.00 47.34 187 SER A C 1
ATOM 1422 O O . SER A 1 187 ? -17.012 7.107 -1.902 1.00 47.34 187 SER A O 1
ATOM 1424 N N . SER A 1 188 ? -16.208 5.011 -1.966 1.00 49.16 188 SER A N 1
ATOM 1425 C CA . SER A 1 188 ? -15.963 5.041 -3.412 1.00 49.16 188 SER A CA 1
ATOM 1426 C C . SER A 1 188 ? -17.292 4.981 -4.189 1.00 49.16 188 SER A C 1
ATOM 1428 O O . SER A 1 188 ? -18.312 4.567 -3.625 1.00 49.16 188 SER A O 1
ATOM 1430 N N . PRO A 1 189 ? -17.325 5.336 -5.487 1.00 49.47 189 PRO A N 1
ATOM 1431 C CA . PRO A 1 189 ? -18.505 5.153 -6.345 1.00 49.47 189 PRO A CA 1
ATOM 1432 C C . PRO A 1 189 ? -19.035 3.706 -6.365 1.00 49.47 189 PRO A C 1
ATOM 1434 O O . PRO A 1 189 ? -20.221 3.460 -6.555 1.00 49.47 189 PRO A O 1
ATOM 1437 N N . TYR A 1 190 ? -18.181 2.724 -6.074 1.00 45.12 190 TYR A N 1
ATOM 1438 C CA . TYR A 1 190 ? -18.586 1.331 -5.881 1.00 45.12 190 TYR A CA 1
ATOM 1439 C C . TYR A 1 190 ? -19.554 1.150 -4.694 1.00 45.12 190 TYR A C 1
ATOM 1441 O O . TYR A 1 190 ? -20.457 0.311 -4.713 1.00 45.12 190 TYR A O 1
ATOM 1449 N N . ASN A 1 191 ? -19.423 1.980 -3.662 1.00 50.38 191 ASN A N 1
ATOM 1450 C CA . ASN A 1 191 ? -20.250 1.903 -2.465 1.00 50.38 191 ASN A CA 1
ATOM 1451 C C . ASN A 1 191 ? -21.655 2.471 -2.680 1.00 50.38 191 ASN A C 1
ATOM 1453 O O . ASN A 1 191 ? -22.599 1.968 -2.067 1.00 50.38 191 ASN A O 1
ATOM 1457 N N . SER A 1 192 ? -21.822 3.460 -3.567 1.00 54.28 192 SER A N 1
ATOM 1458 C CA . SER A 1 192 ? -23.155 3.922 -3.974 1.00 54.28 192 SER A CA 1
ATOM 1459 C C . SER A 1 192 ? -23.875 2.863 -4.815 1.00 54.28 192 SER A C 1
ATOM 1461 O O . SER A 1 192 ? -25.055 2.612 -4.580 1.00 54.28 192 SER A O 1
ATOM 1463 N N . LEU A 1 193 ? -23.158 2.142 -5.687 1.00 54.34 193 LEU A N 1
ATOM 1464 C CA . LEU A 1 193 ? -23.715 1.024 -6.464 1.00 54.34 193 LEU A CA 1
ATOM 1465 C C . LEU A 1 193 ? -24.197 -0.134 -5.579 1.00 54.34 193 LEU A C 1
ATOM 1467 O O . LEU A 1 193 ? -25.292 -0.657 -5.790 1.00 54.34 193 LEU A O 1
ATOM 1471 N N . ILE A 1 194 ? -23.428 -0.523 -4.555 1.00 54.25 194 ILE A N 1
ATOM 1472 C CA . ILE A 1 194 ? -23.854 -1.584 -3.624 1.00 54.25 194 ILE A CA 1
ATOM 1473 C C . ILE A 1 194 ? -25.036 -1.134 -2.756 1.00 54.25 194 ILE A C 1
ATOM 1475 O O . ILE A 1 194 ? -25.936 -1.936 -2.489 1.00 54.25 194 ILE A O 1
ATOM 1479 N N . LYS A 1 195 ? -25.054 0.129 -2.310 1.00 57.12 195 LYS A N 1
ATOM 1480 C CA . LYS A 1 195 ? -26.182 0.688 -1.551 1.00 57.12 195 LYS A CA 1
ATOM 1481 C C . LYS A 1 195 ? -27.469 0.650 -2.380 1.00 57.12 195 LYS A C 1
ATOM 1483 O O . LYS A 1 195 ? -28.501 0.214 -1.869 1.00 57.12 195 LYS A O 1
ATOM 1488 N N . ASP A 1 196 ? -27.395 1.014 -3.659 1.00 59.44 196 ASP A N 1
ATOM 1489 C CA . ASP A 1 196 ? -28.523 0.943 -4.594 1.00 59.44 196 ASP A CA 1
ATOM 1490 C C . ASP A 1 196 ? -28.973 -0.516 -4.830 1.00 59.44 196 ASP A C 1
ATOM 1492 O O . ASP A 1 196 ? -30.168 -0.808 -4.756 1.00 59.44 196 ASP A O 1
ATOM 1496 N N . ALA A 1 197 ? -28.034 -1.457 -5.008 1.00 57.75 197 ALA A N 1
ATOM 1497 C CA . ALA A 1 197 ? -28.324 -2.887 -5.191 1.00 57.75 197 ALA A CA 1
ATOM 1498 C C . ALA A 1 197 ? -29.062 -3.511 -3.993 1.00 57.75 197 ALA A C 1
ATOM 1500 O O . ALA A 1 197 ? -30.043 -4.239 -4.154 1.00 57.75 197 ALA A O 1
ATOM 1501 N N . LYS A 1 198 ? -28.602 -3.217 -2.771 1.00 57.34 198 LYS A N 1
ATOM 1502 C CA . LYS A 1 198 ? -29.222 -3.719 -1.535 1.00 57.34 198 LYS A CA 1
ATOM 1503 C C . LYS A 1 198 ? -30.522 -2.994 -1.198 1.00 57.34 198 LYS A C 1
ATOM 1505 O O . LYS A 1 198 ? -31.423 -3.606 -0.638 1.00 57.34 198 LYS A O 1
ATOM 1510 N N . THR A 1 199 ? -30.670 -1.720 -1.567 1.00 57.25 199 THR A N 1
ATOM 1511 C CA . THR A 1 199 ? -31.965 -1.025 -1.473 1.00 57.25 199 THR A CA 1
ATOM 1512 C C . THR A 1 199 ? -32.984 -1.683 -2.403 1.00 57.25 199 THR A C 1
ATOM 1514 O O . THR A 1 199 ? -34.119 -1.895 -1.987 1.00 57.25 199 THR A O 1
ATOM 1517 N N . LEU A 1 200 ? -32.571 -2.106 -3.607 1.00 55.72 200 LEU A N 1
ATOM 1518 C CA . LEU A 1 200 ? -33.381 -2.963 -4.478 1.00 55.72 200 LEU A CA 1
ATOM 1519 C C . LEU A 1 200 ? -33.738 -4.296 -3.799 1.00 55.72 200 LEU A C 1
ATOM 1521 O O . LEU A 1 200 ? -34.897 -4.698 -3.848 1.00 55.72 200 LEU A O 1
ATOM 1525 N N . SER A 1 201 ? -32.783 -4.972 -3.142 1.00 52.56 201 SER A N 1
ATOM 1526 C CA . SER A 1 201 ? -33.062 -6.258 -2.481 1.00 52.56 201 SER A CA 1
ATOM 1527 C C . SER A 1 201 ? -33.982 -6.112 -1.267 1.00 52.56 201 SER A C 1
ATOM 1529 O O . SER A 1 201 ? -34.894 -6.913 -1.096 1.00 52.56 201 SER A O 1
ATOM 1531 N N . ASN A 1 202 ? -33.811 -5.067 -0.456 1.00 49.41 202 ASN A N 1
ATOM 1532 C CA . ASN A 1 202 ? -34.587 -4.848 0.768 1.00 49.41 202 ASN A CA 1
ATOM 1533 C C . ASN A 1 202 ? -35.990 -4.288 0.490 1.00 49.41 202 ASN A C 1
ATOM 1535 O O . ASN A 1 202 ? -36.916 -4.591 1.237 1.00 49.41 202 ASN A O 1
ATOM 1539 N N . LYS A 1 203 ? -36.204 -3.595 -0.640 1.00 50.78 203 LYS A N 1
ATOM 1540 C CA . LYS A 1 203 ? -37.557 -3.292 -1.152 1.00 50.78 203 LYS A CA 1
ATOM 1541 C C . LYS A 1 203 ? -38.318 -4.528 -1.656 1.00 50.78 203 LYS A C 1
ATOM 1543 O O . LYS A 1 203 ? -39.464 -4.403 -2.072 1.00 50.78 203 LYS A O 1
ATOM 1548 N N . THR A 1 204 ? -37.705 -5.714 -1.602 1.00 46.12 204 THR A N 1
ATOM 1549 C CA . THR A 1 204 ? -38.340 -6.998 -1.942 1.00 46.12 204 THR A CA 1
ATOM 1550 C C . THR A 1 204 ? -38.978 -7.685 -0.720 1.00 46.12 204 THR A C 1
ATOM 1552 O O . THR A 1 204 ? -39.615 -8.721 -0.877 1.00 46.12 204 THR A O 1
ATOM 1555 N N . LEU A 1 205 ? -38.858 -7.122 0.493 1.00 47.00 205 LEU A N 1
ATOM 1556 C CA . LEU A 1 205 ? -39.453 -7.663 1.726 1.00 47.00 205 LEU A CA 1
ATOM 1557 C C . LEU A 1 205 ? -40.056 -6.557 2.606 1.00 47.00 205 LEU A C 1
ATOM 1559 O O . LEU A 1 205 ? -39.705 -6.391 3.769 1.00 47.00 205 LEU A O 1
ATOM 1563 N N . THR A 1 206 ? -41.009 -5.816 2.059 1.00 41.38 206 THR A N 1
ATOM 1564 C CA . THR A 1 206 ? -41.996 -5.094 2.871 1.00 41.38 206 THR A CA 1
ATOM 1565 C C . THR A 1 206 ? -43.356 -5.702 2.550 1.00 41.38 206 THR A C 1
ATOM 1567 O O . THR A 1 206 ? -43.752 -5.721 1.389 1.00 41.38 206 THR A O 1
ATOM 1570 N N . ASP A 1 207 ? -44.010 -6.263 3.571 1.00 45.50 207 ASP A N 1
ATOM 1571 C CA . ASP A 1 207 ? -45.379 -6.822 3.572 1.00 45.50 207 ASP A CA 1
ATOM 1572 C C . ASP A 1 207 ? -45.575 -8.289 3.146 1.00 45.50 207 ASP A C 1
ATOM 1574 O O . ASP A 1 207 ? -46.694 -8.710 2.851 1.00 45.50 207 ASP A O 1
ATOM 1578 N N . GLY A 1 208 ? -44.523 -9.115 3.143 1.00 45.34 208 GLY A N 1
ATOM 1579 C CA . GLY A 1 208 ? -44.670 -10.572 2.975 1.00 45.34 208 GLY A CA 1
ATOM 1580 C C . GLY A 1 208 ? -45.221 -11.025 1.613 1.00 45.34 208 GLY A C 1
ATOM 1581 O O . GLY A 1 208 ? -45.600 -12.185 1.461 1.00 45.34 208 GLY A O 1
ATOM 1582 N N . LYS A 1 209 ? -45.250 -10.140 0.609 1.00 49.34 209 LYS A N 1
ATOM 1583 C CA . LYS A 1 209 ? -45.595 -10.473 -0.777 1.00 49.34 209 LYS A CA 1
ATOM 1584 C C . LYS A 1 209 ? -44.393 -10.225 -1.677 1.00 49.34 209 LYS A C 1
ATOM 1586 O O . LYS A 1 209 ? -43.893 -9.108 -1.769 1.00 49.34 209 LYS A O 1
ATOM 1591 N N . THR A 1 210 ? -43.943 -11.275 -2.354 1.00 46.06 210 THR A N 1
ATOM 1592 C CA . THR A 1 210 ? -42.987 -11.184 -3.458 1.00 46.06 210 THR A CA 1
ATOM 1593 C C . THR A 1 210 ? -43.527 -10.213 -4.507 1.00 46.06 210 THR A C 1
ATOM 1595 O O . THR A 1 210 ? -44.609 -10.422 -5.055 1.00 46.06 210 THR A O 1
ATOM 1598 N N . LEU A 1 211 ? -42.785 -9.139 -4.792 1.00 52.19 211 LEU A N 1
ATOM 1599 C CA . LEU A 1 211 ? -43.054 -8.305 -5.960 1.00 52.19 211 LEU A CA 1
ATOM 1600 C C . LEU A 1 211 ? -42.900 -9.180 -7.206 1.00 52.19 211 LEU A C 1
ATOM 1602 O O . LEU A 1 211 ? -41.827 -9.728 -7.465 1.00 52.19 211 LEU A O 1
ATOM 1606 N N . ASP A 1 212 ? -43.996 -9.339 -7.945 1.00 55.12 212 ASP A N 1
ATOM 1607 C CA . ASP A 1 212 ? -44.004 -10.062 -9.208 1.00 55.12 212 ASP A CA 1
ATOM 1608 C C . ASP A 1 212 ? -42.989 -9.414 -10.167 1.00 55.12 212 ASP A C 1
ATOM 1610 O O . ASP A 1 212 ? -42.942 -8.189 -10.313 1.00 55.12 212 ASP A O 1
ATOM 1614 N N . LYS A 1 213 ? -42.177 -10.240 -10.838 1.00 55.25 213 LYS A N 1
ATOM 1615 C CA . LYS A 1 213 ? -41.179 -9.816 -11.838 1.00 55.25 213 LYS A CA 1
ATOM 1616 C C . LYS A 1 213 ? -41.819 -9.060 -13.011 1.00 55.25 213 LYS A C 1
ATOM 1618 O O . LYS A 1 213 ? -41.114 -8.441 -13.808 1.00 55.25 213 LYS A O 1
ATOM 1623 N N . THR A 1 214 ? -43.143 -9.114 -13.128 1.00 55.53 214 THR A N 1
ATOM 1624 C CA . THR A 1 214 ? -43.931 -8.353 -14.098 1.00 55.53 214 THR A CA 1
ATOM 1625 C C . THR A 1 214 ? -44.159 -6.890 -13.701 1.00 55.53 214 THR A C 1
ATOM 1627 O O . THR A 1 214 ? -44.511 -6.102 -14.576 1.00 55.53 214 THR A O 1
ATOM 1630 N N . ASN A 1 215 ? -43.910 -6.491 -12.446 1.00 71.69 215 ASN A N 1
ATOM 1631 C CA . ASN A 1 215 ? -44.138 -5.126 -11.973 1.00 71.69 215 ASN A CA 1
ATOM 1632 C C . ASN A 1 215 ? -43.221 -4.120 -12.694 1.00 71.69 215 ASN A C 1
ATOM 1634 O O . ASN A 1 215 ? -41.992 -4.187 -12.605 1.00 71.69 215 ASN A O 1
ATOM 1638 N N . GLU A 1 216 ? -43.829 -3.153 -13.377 1.00 72.62 216 GLU A N 1
ATOM 1639 C CA . GLU A 1 216 ? -43.125 -2.132 -14.162 1.00 72.62 216 GLU A CA 1
ATOM 1640 C C . GLU A 1 216 ? -42.159 -1.277 -13.323 1.00 72.62 216 GLU A C 1
ATOM 1642 O O . GLU A 1 216 ? -41.101 -0.880 -13.810 1.00 72.62 216 GLU A O 1
ATOM 1647 N N . LEU A 1 217 ? -42.441 -1.063 -12.032 1.00 65.00 217 LEU A N 1
ATOM 1648 C CA . LEU A 1 217 ? -41.535 -0.354 -11.125 1.00 65.00 217 LEU A CA 1
ATOM 1649 C C . LEU A 1 217 ? -40.268 -1.174 -10.835 1.00 65.00 217 LEU A C 1
ATOM 1651 O O . LEU A 1 217 ? -39.171 -0.618 -10.792 1.00 65.00 217 LEU A O 1
ATOM 1655 N N . TYR A 1 218 ? -40.400 -2.497 -10.682 1.00 63.81 218 TYR A N 1
ATOM 1656 C CA . TYR A 1 218 ? -39.260 -3.400 -10.496 1.00 63.81 218 TYR A CA 1
ATOM 1657 C C . TYR A 1 218 ? -38.402 -3.473 -11.762 1.00 63.81 218 TYR A C 1
ATOM 1659 O O . TYR A 1 218 ? -37.182 -3.333 -11.683 1.00 63.81 218 TYR A O 1
ATOM 1667 N N . LYS A 1 219 ? -39.030 -3.605 -12.940 1.00 68.56 219 LYS A N 1
ATOM 1668 C CA . LYS A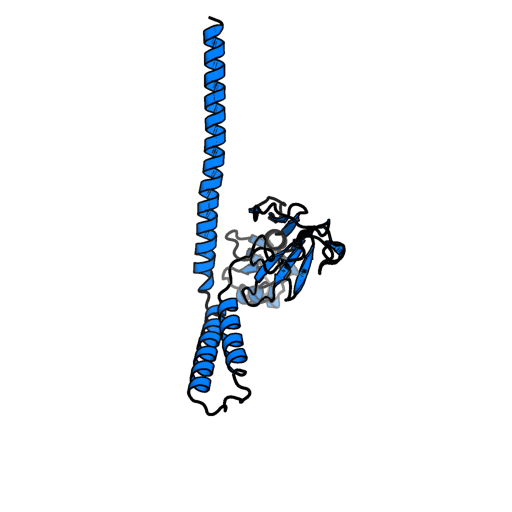 1 219 ? -38.319 -3.581 -14.229 1.00 68.56 219 LYS A CA 1
ATOM 1669 C C . LYS A 1 219 ? -37.573 -2.266 -14.439 1.00 68.56 219 LYS A C 1
ATOM 1671 O O . LYS A 1 219 ? -36.410 -2.297 -14.843 1.00 68.56 219 LYS A O 1
ATOM 1676 N N . LYS A 1 220 ? -38.198 -1.126 -14.120 1.00 74.38 220 LYS A N 1
ATOM 1677 C CA . LYS A 1 220 ? -37.562 0.195 -14.206 1.00 74.38 220 LYS A CA 1
ATOM 1678 C C . LYS A 1 220 ? -36.331 0.279 -13.304 1.00 74.38 220 LYS A C 1
ATOM 1680 O O . LYS A 1 220 ? -35.248 0.592 -13.781 1.00 74.38 220 LYS A O 1
ATOM 1685 N N . HIS A 1 221 ? -36.466 -0.101 -12.036 1.00 63.06 221 HIS A N 1
ATOM 1686 C CA . HIS A 1 221 ? -35.356 -0.094 -11.083 1.00 63.06 221 HIS A CA 1
ATOM 1687 C C . HIS A 1 221 ? -34.216 -1.049 -11.464 1.00 63.06 221 HIS A C 1
ATOM 1689 O O . HIS A 1 221 ? -33.048 -0.691 -11.325 1.00 63.06 221 HIS A O 1
ATOM 1695 N N . LEU A 1 222 ? -34.532 -2.240 -11.977 1.00 69.00 222 LEU A N 1
ATOM 1696 C CA . LEU A 1 222 ? -33.532 -3.187 -12.470 1.00 69.00 222 LEU A CA 1
ATOM 1697 C C . LEU A 1 222 ? -32.818 -2.664 -13.727 1.00 69.00 222 LEU A C 1
ATOM 1699 O O . LEU A 1 222 ? -31.610 -2.843 -13.870 1.00 69.00 222 LEU A O 1
ATOM 1703 N N . THR A 1 223 ? -33.544 -1.992 -14.622 1.00 72.88 223 THR A N 1
ATOM 1704 C CA . THR A 1 223 ? -32.970 -1.362 -15.821 1.00 72.88 223 THR A CA 1
ATOM 1705 C C . THR A 1 22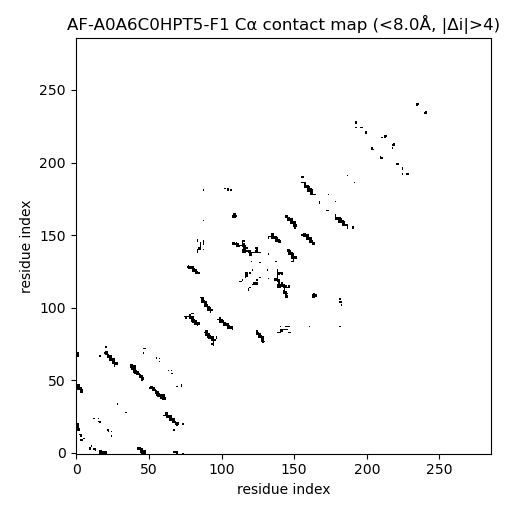3 ? -32.035 -0.214 -15.445 1.00 72.88 223 THR A C 1
ATOM 1707 O O . THR A 1 223 ? -30.905 -0.182 -15.927 1.00 72.88 223 THR A O 1
ATOM 1710 N N . ASP A 1 224 ? -32.449 0.659 -14.522 1.00 70.00 224 ASP A N 1
ATOM 1711 C CA . ASP A 1 224 ? -31.621 1.755 -14.004 1.00 70.00 224 ASP A CA 1
ATOM 1712 C C . ASP A 1 224 ? -30.356 1.224 -13.306 1.00 70.00 224 ASP A C 1
ATOM 1714 O O . ASP A 1 224 ? -29.259 1.741 -13.517 1.00 70.00 224 ASP A O 1
ATOM 1718 N N . PHE A 1 225 ? -30.482 0.150 -12.516 1.00 68.44 225 PHE A N 1
ATOM 1719 C CA . PHE A 1 225 ? -29.345 -0.515 -11.877 1.00 68.44 225 PHE A CA 1
ATOM 1720 C C . PHE A 1 225 ? -28.362 -1.087 -12.907 1.00 68.44 225 PHE A C 1
ATOM 1722 O O . PHE A 1 225 ? -27.158 -0.850 -12.817 1.00 68.44 225 PHE A O 1
ATOM 1729 N N . ASN A 1 226 ? -28.865 -1.802 -13.916 1.00 68.19 226 ASN A N 1
ATOM 1730 C CA . ASN A 1 226 ? -28.033 -2.377 -14.971 1.00 68.19 226 ASN A CA 1
ATOM 1731 C C . ASN A 1 226 ? -27.367 -1.299 -15.839 1.00 68.19 226 ASN A C 1
ATOM 1733 O O . ASN A 1 226 ? -26.227 -1.489 -16.259 1.00 68.19 226 ASN A O 1
ATOM 1737 N N . LEU A 1 227 ? -28.034 -0.168 -16.089 1.00 71.75 227 LEU A N 1
ATOM 1738 C CA . LEU A 1 227 ? -27.449 0.983 -16.781 1.00 71.75 227 LEU A CA 1
ATOM 1739 C C . LEU A 1 227 ? -26.301 1.589 -15.972 1.00 71.75 227 LEU A C 1
ATOM 1741 O O . LEU A 1 227 ? -25.200 1.687 -16.504 1.00 71.75 227 LEU A O 1
ATOM 1745 N N . LYS A 1 228 ? -26.510 1.879 -14.682 1.00 67.62 228 LYS A N 1
ATOM 1746 C CA . LYS A 1 228 ? -25.450 2.386 -13.793 1.00 67.62 228 LYS A CA 1
ATOM 1747 C C . LYS A 1 228 ? -24.279 1.411 -13.659 1.00 67.62 228 LYS A C 1
ATOM 1749 O O . LYS A 1 228 ? -23.126 1.827 -13.681 1.00 67.62 228 LYS A O 1
ATOM 1754 N N . ASN A 1 229 ? -24.550 0.109 -13.554 1.00 60.44 229 ASN A N 1
ATOM 1755 C CA . ASN A 1 229 ? -23.506 -0.914 -13.477 1.00 60.44 229 ASN A CA 1
ATOM 1756 C C . ASN A 1 229 ? -22.717 -1.024 -14.794 1.00 60.44 229 ASN A C 1
ATOM 1758 O O . ASN A 1 229 ? -21.497 -1.143 -14.784 1.00 60.44 229 ASN A O 1
ATOM 1762 N N . ASN A 1 230 ? -23.391 -0.929 -15.944 1.00 58.06 230 ASN A N 1
ATOM 1763 C CA . ASN A 1 230 ? -22.727 -0.914 -17.247 1.00 58.06 230 ASN A CA 1
ATOM 1764 C C . ASN A 1 230 ? -21.954 0.385 -17.496 1.00 58.06 230 ASN A C 1
ATOM 1766 O O . ASN A 1 230 ? -20.889 0.336 -18.106 1.00 58.06 230 ASN A O 1
ATOM 1770 N N . GLU A 1 231 ? -22.446 1.533 -17.031 1.00 60.59 231 GLU A N 1
ATOM 1771 C CA . GLU A 1 231 ? -21.688 2.786 -17.016 1.00 60.59 231 GLU A CA 1
ATOM 1772 C C . GLU A 1 231 ? -20.457 2.669 -16.124 1.00 60.59 231 GLU A C 1
ATOM 1774 O O . GLU A 1 231 ? -19.381 3.051 -16.563 1.00 60.59 231 GLU A O 1
ATOM 1779 N N . TYR A 1 232 ? -20.564 2.045 -14.949 1.00 48.47 232 TYR A N 1
ATOM 1780 C CA . TYR A 1 232 ? -19.420 1.773 -14.080 1.00 48.47 232 TYR A CA 1
ATOM 1781 C C . TYR A 1 232 ? -18.401 0.831 -14.730 1.00 48.47 232 TYR A C 1
ATOM 1783 O O . TYR A 1 232 ? -17.220 1.143 -14.744 1.00 48.47 232 TYR A O 1
ATOM 1791 N N . ILE A 1 233 ? -18.828 -0.275 -15.348 1.00 49.69 233 ILE A N 1
ATOM 1792 C CA . ILE A 1 233 ? -17.932 -1.198 -16.075 1.00 49.69 233 ILE A CA 1
ATOM 1793 C C . ILE A 1 233 ? -17.298 -0.513 -17.301 1.00 49.69 233 ILE A C 1
ATOM 1795 O O . ILE A 1 233 ? -16.172 -0.834 -17.689 1.00 49.69 233 ILE A O 1
ATOM 1799 N N . LYS A 1 234 ? -17.997 0.438 -17.934 1.00 48.44 234 LYS A N 1
ATOM 1800 C CA . LYS A 1 234 ? -17.447 1.262 -19.020 1.00 48.44 234 LYS A CA 1
ATOM 1801 C C . LYS A 1 234 ? -16.476 2.321 -18.493 1.00 48.44 234 LYS A C 1
ATOM 1803 O O . LYS A 1 234 ? -15.422 2.487 -19.088 1.00 48.44 234 LYS A O 1
ATOM 1808 N N . GLN A 1 235 ? -16.767 2.979 -17.373 1.00 40.84 235 GLN A N 1
ATOM 1809 C CA . GLN A 1 235 ? -15.880 3.946 -16.717 1.00 40.84 235 GLN A CA 1
ATOM 1810 C C . GLN A 1 235 ? -14.645 3.265 -16.113 1.00 40.84 235 GLN A C 1
ATOM 1812 O O . GLN A 1 235 ? -13.540 3.767 -16.275 1.00 40.84 235 GLN A O 1
ATOM 1817 N N . SER A 1 236 ? -14.772 2.063 -15.546 1.00 39.91 236 SER A N 1
ATOM 1818 C CA . SER A 1 236 ? -13.632 1.261 -15.082 1.00 39.91 236 SER A CA 1
ATOM 1819 C C . SER A 1 236 ? -12.727 0.814 -16.237 1.00 39.91 236 SER A C 1
ATOM 1821 O O . SER A 1 236 ? -11.570 0.467 -16.016 1.00 39.91 236 SER A O 1
ATOM 1823 N N . LYS A 1 237 ? -13.245 0.808 -17.475 1.00 40.56 237 LYS A N 1
ATOM 1824 C CA . LYS A 1 237 ? -12.476 0.580 -18.707 1.00 40.56 237 LYS A CA 1
ATOM 1825 C C . LYS A 1 237 ? -11.998 1.870 -19.386 1.00 40.56 237 LYS A C 1
ATOM 1827 O O . LYS A 1 237 ? -11.123 1.785 -20.241 1.00 40.56 237 LYS A O 1
ATOM 1832 N N . VAL A 1 238 ? -12.543 3.038 -19.039 1.00 41.88 238 VAL A N 1
ATOM 1833 C CA . VAL A 1 238 ? -12.288 4.322 -19.723 1.00 41.88 238 VAL A CA 1
ATOM 1834 C C . VAL A 1 238 ? -11.969 5.424 -18.713 1.00 41.88 238 VAL A C 1
ATOM 1836 O O . VAL A 1 238 ? -12.607 6.458 -18.723 1.00 41.88 238 VAL A O 1
ATOM 1839 N N . ALA A 1 239 ? -11.002 5.199 -17.823 1.00 44.50 239 ALA A N 1
ATOM 1840 C CA . ALA A 1 239 ? -10.151 6.227 -17.208 1.00 44.50 239 ALA A CA 1
ATOM 1841 C C . ALA A 1 239 ? -10.730 7.636 -16.848 1.00 44.50 239 ALA A C 1
ATOM 1843 O O . ALA A 1 239 ? -10.032 8.608 -17.131 1.00 44.50 239 ALA A O 1
ATOM 1844 N N . PRO A 1 240 ? -11.895 7.833 -16.176 1.00 40.28 240 PRO A N 1
ATOM 1845 C CA . PRO A 1 240 ? -12.305 9.161 -15.706 1.00 40.28 240 PRO A CA 1
ATOM 1846 C C . PRO A 1 240 ? -12.142 9.311 -14.179 1.00 40.28 240 PRO A C 1
ATOM 1848 O O . PRO A 1 240 ? -12.182 10.420 -13.658 1.00 40.28 240 PRO A O 1
ATOM 1851 N N . GLU A 1 241 ? -11.892 8.219 -13.441 1.00 46.16 241 GLU A N 1
ATOM 1852 C CA . GLU A 1 241 ? -11.517 8.257 -12.019 1.00 46.16 241 GLU A CA 1
ATOM 1853 C C . GLU A 1 241 ? -10.089 8.767 -11.818 1.00 46.16 241 GLU A C 1
ATOM 1855 O O . GLU A 1 241 ? -9.735 9.132 -10.700 1.00 46.16 241 GLU A O 1
ATOM 1860 N N . LEU A 1 242 ? -9.284 8.848 -12.884 1.00 42.84 242 LEU A N 1
ATOM 1861 C CA . LEU A 1 242 ? -7.969 9.461 -12.803 1.00 42.84 242 LEU A CA 1
ATOM 1862 C C . LEU A 1 242 ? -8.095 10.957 -12.498 1.00 42.84 242 LEU A C 1
ATOM 1864 O O . LEU A 1 242 ? -7.369 11.417 -11.639 1.00 42.84 242 LEU A O 1
ATOM 1868 N N . ASP A 1 243 ? -9.053 11.690 -13.071 1.00 40.16 243 ASP A N 1
ATOM 1869 C CA . ASP A 1 243 ? -9.186 13.133 -12.814 1.00 40.16 243 ASP A CA 1
ATOM 1870 C C . ASP A 1 243 ? -9.759 13.443 -11.428 1.00 40.16 243 ASP A C 1
ATOM 1872 O O . ASP A 1 243 ? -9.313 14.387 -10.786 1.00 40.16 243 ASP A O 1
ATOM 1876 N N . TYR A 1 244 ? -10.690 12.632 -10.914 1.00 44.19 244 TYR A N 1
ATOM 1877 C CA . TYR A 1 244 ? -11.205 12.800 -9.548 1.00 44.19 244 TYR A CA 1
ATOM 1878 C C . TYR A 1 244 ? -10.194 12.337 -8.490 1.00 44.19 244 TYR A C 1
ATOM 1880 O O . TYR A 1 244 ? -10.022 12.989 -7.461 1.00 44.19 244 TYR A O 1
ATOM 1888 N N . ALA A 1 245 ? -9.475 11.238 -8.739 1.00 46.81 245 ALA A N 1
ATOM 1889 C CA . ALA A 1 245 ? -8.378 10.817 -7.875 1.00 46.81 245 ALA A CA 1
ATOM 1890 C C . ALA A 1 245 ? -7.196 11.793 -7.958 1.00 46.81 245 ALA A C 1
ATOM 1892 O O . ALA A 1 245 ? -6.600 12.082 -6.929 1.00 46.81 245 ALA A O 1
ATOM 1893 N N . ILE A 1 246 ? -6.889 12.357 -9.132 1.00 46.00 246 ILE A N 1
ATOM 1894 C CA . ILE A 1 246 ? -5.914 13.442 -9.303 1.00 46.00 246 ILE A CA 1
ATOM 1895 C C . ILE A 1 246 ? -6.408 14.706 -8.608 1.00 46.00 246 ILE A C 1
ATOM 1897 O O . ILE A 1 246 ? -5.586 15.349 -7.979 1.00 46.00 246 ILE A O 1
ATOM 1901 N N . SER A 1 247 ? -7.702 15.047 -8.637 1.00 47.34 247 SER A N 1
ATOM 1902 C CA . SER A 1 247 ? -8.213 16.232 -7.933 1.00 47.34 247 SER A CA 1
ATOM 1903 C C . SER A 1 247 ? -8.172 16.056 -6.413 1.00 47.34 247 SER A C 1
ATOM 1905 O O . SER A 1 247 ? -7.903 17.001 -5.679 1.00 47.34 247 SER A O 1
ATOM 1907 N N . GLN A 1 248 ? -8.426 14.841 -5.919 1.00 47.91 248 GLN A N 1
ATOM 1908 C CA . GLN A 1 248 ? -8.253 14.493 -4.508 1.00 47.91 248 GLN A CA 1
ATOM 1909 C C . GLN A 1 248 ? -6.771 14.503 -4.118 1.00 47.91 248 GLN A C 1
ATOM 1911 O O . GLN A 1 248 ? -6.410 15.085 -3.101 1.00 47.91 248 GLN A O 1
ATOM 1916 N N . LEU A 1 249 ? -5.897 13.922 -4.943 1.00 45.88 249 LEU A N 1
ATOM 1917 C CA . LEU A 1 249 ? -4.450 13.947 -4.729 1.00 45.88 249 LEU A CA 1
ATOM 1918 C C . LEU A 1 249 ? -3.884 15.366 -4.836 1.00 45.88 249 LEU A C 1
ATOM 1920 O O . LEU A 1 249 ? -2.991 15.693 -4.066 1.00 45.88 249 LEU A O 1
ATOM 1924 N N . SER A 1 250 ? -4.409 16.217 -5.720 1.00 48.78 250 SER A N 1
ATOM 1925 C CA . SER A 1 250 ? -3.991 17.611 -5.870 1.00 48.78 250 SER A CA 1
ATOM 1926 C C . SER A 1 250 ? -4.471 18.459 -4.702 1.00 48.78 250 SER A C 1
ATOM 1928 O O . SER A 1 250 ? -3.695 19.266 -4.218 1.00 48.78 250 SER A O 1
ATOM 1930 N N . ALA A 1 251 ? -5.687 18.234 -4.191 1.00 47.38 251 ALA A N 1
ATOM 1931 C CA . ALA A 1 251 ? -6.156 18.867 -2.958 1.00 47.38 251 ALA A CA 1
ATOM 1932 C C . ALA A 1 251 ? -5.313 18.428 -1.744 1.00 47.38 251 ALA A C 1
ATOM 1934 O O . ALA A 1 251 ? -4.948 19.249 -0.907 1.00 47.38 251 ALA A O 1
ATOM 1935 N N . MET A 1 252 ? -4.918 17.150 -1.681 1.00 49.81 252 MET A N 1
ATOM 1936 C CA . MET A 1 252 ? -3.983 16.649 -0.665 1.00 49.81 252 MET A CA 1
ATOM 1937 C C . MET A 1 252 ? -2.557 17.209 -0.830 1.00 49.81 252 MET A C 1
ATOM 1939 O O . MET A 1 252 ? -1.839 17.353 0.162 1.00 49.81 252 MET A O 1
ATOM 1943 N N . ASP A 1 253 ? -2.125 17.508 -2.057 1.00 45.75 253 ASP A N 1
ATOM 1944 C CA . ASP A 1 253 ? -0.826 18.131 -2.337 1.00 45.75 253 ASP A CA 1
ATOM 1945 C C . ASP A 1 253 ? -0.842 19.643 -2.038 1.00 45.75 253 ASP A C 1
ATOM 1947 O O . ASP A 1 253 ? 0.139 20.192 -1.536 1.00 45.75 253 ASP A O 1
ATOM 1951 N N . GLU A 1 254 ? -1.986 20.306 -2.231 1.00 50.50 254 GLU A N 1
ATOM 1952 C CA . GLU A 1 254 ? -2.229 21.688 -1.804 1.00 50.50 254 GLU A CA 1
ATOM 1953 C C . GLU A 1 254 ? -2.183 21.801 -0.271 1.00 50.50 254 GLU A C 1
ATOM 1955 O O . GLU A 1 254 ? -1.470 22.652 0.271 1.00 50.50 254 GLU A O 1
ATOM 1960 N N . ASP A 1 255 ? -2.808 20.854 0.439 1.00 47.88 255 ASP A N 1
ATOM 1961 C CA . ASP A 1 255 ? -2.694 20.722 1.896 1.00 47.88 255 ASP A CA 1
ATOM 1962 C C . ASP A 1 255 ? -1.251 20.414 2.341 1.00 47.88 255 ASP A C 1
ATOM 1964 O O . ASP A 1 255 ? -0.777 20.961 3.343 1.00 47.88 255 ASP A O 1
ATOM 1968 N N . ARG A 1 256 ? -0.482 19.611 1.586 1.00 53.12 256 ARG A N 1
ATOM 1969 C CA . ARG A 1 256 ? 0.964 19.428 1.839 1.00 53.12 256 ARG A CA 1
ATOM 1970 C C . ARG A 1 256 ? 1.747 20.722 1.680 1.00 53.12 256 ARG A C 1
ATOM 1972 O O . ARG A 1 256 ? 2.635 20.985 2.495 1.00 53.12 256 ARG A O 1
ATOM 1979 N N . GLY A 1 257 ? 1.440 21.516 0.657 1.00 57.06 257 GLY A N 1
ATOM 1980 C CA . GLY A 1 257 ? 2.035 22.831 0.445 1.00 57.06 257 GLY A CA 1
ATOM 1981 C C . GLY A 1 257 ? 1.782 23.753 1.636 1.00 57.06 257 GLY A C 1
ATOM 1982 O O . GLY A 1 257 ? 2.710 24.391 2.140 1.00 57.06 257 GLY A O 1
ATOM 1983 N N . LEU A 1 258 ? 0.553 23.757 2.154 1.00 57.41 258 LEU A N 1
ATOM 1984 C CA . LEU A 1 258 ? 0.165 24.541 3.326 1.00 57.41 258 LEU A CA 1
ATOM 1985 C C . LEU A 1 258 ? 0.875 24.072 4.606 1.00 57.41 258 LEU A C 1
ATOM 1987 O O . LEU A 1 258 ? 1.446 24.901 5.318 1.00 57.41 258 LEU A O 1
ATOM 1991 N N . VAL A 1 259 ? 0.946 22.762 4.866 1.00 59.72 259 VAL A N 1
ATOM 1992 C CA . VAL A 1 259 ? 1.650 22.204 6.039 1.00 59.72 259 VAL A CA 1
ATOM 1993 C C . VAL A 1 259 ? 3.162 22.460 5.967 1.00 59.72 259 VAL A C 1
ATOM 1995 O O . VAL A 1 259 ? 3.782 22.857 6.959 1.00 59.72 259 VAL A O 1
ATOM 1998 N N . ALA A 1 260 ? 3.780 22.295 4.793 1.00 56.41 260 ALA A N 1
ATOM 1999 C CA . ALA A 1 260 ? 5.200 22.581 4.594 1.00 56.41 260 ALA A CA 1
ATOM 2000 C C . ALA A 1 260 ? 5.513 24.080 4.757 1.00 56.41 260 ALA A C 1
ATOM 2002 O O . ALA A 1 260 ? 6.535 24.442 5.351 1.00 56.41 260 ALA A O 1
ATOM 2003 N N . ASN A 1 261 ? 4.620 24.955 4.287 1.00 63.16 261 ASN A N 1
ATOM 2004 C CA . ASN A 1 261 ? 4.734 26.398 4.481 1.00 63.16 261 ASN A CA 1
ATOM 2005 C C . ASN A 1 261 ? 4.570 26.790 5.952 1.00 63.16 261 ASN A C 1
ATOM 2007 O O . ASN A 1 261 ? 5.354 27.601 6.444 1.00 63.16 261 ASN A O 1
ATOM 2011 N N . GLN A 1 262 ? 3.646 26.167 6.686 1.00 70.81 262 GLN A N 1
ATOM 2012 C CA . GLN A 1 262 ? 3.481 26.391 8.123 1.00 70.81 262 GLN A CA 1
ATOM 2013 C C . GLN A 1 262 ? 4.745 26.001 8.906 1.00 70.81 262 GLN A C 1
ATOM 2015 O O . GLN A 1 262 ? 5.197 26.744 9.780 1.00 70.81 262 GLN A O 1
ATOM 2020 N N . TYR A 1 263 ? 5.385 24.884 8.545 1.00 64.38 263 TYR A N 1
ATOM 2021 C CA . TYR A 1 263 ? 6.643 24.463 9.167 1.00 64.38 263 TYR A CA 1
ATOM 2022 C C . TYR A 1 263 ? 7.799 25.438 8.876 1.00 64.38 263 TYR A C 1
ATOM 2024 O O . TYR A 1 263 ? 8.570 25.784 9.777 1.00 64.38 263 TYR A O 1
ATOM 2032 N N . ARG A 1 264 ? 7.906 25.944 7.636 1.00 72.44 264 ARG A N 1
ATOM 2033 C CA . ARG A 1 264 ? 8.898 26.971 7.261 1.00 72.44 264 ARG A CA 1
ATOM 2034 C C . ARG A 1 264 ? 8.661 28.293 7.992 1.00 72.44 264 ARG A C 1
ATOM 2036 O O . ARG A 1 264 ? 9.623 28.885 8.479 1.00 72.44 264 ARG A O 1
ATOM 2043 N N . TYR A 1 265 ? 7.406 28.722 8.124 1.00 75.31 265 TYR A N 1
ATOM 2044 C CA . TYR A 1 265 ? 7.042 29.920 8.881 1.00 75.31 265 TYR A CA 1
ATOM 2045 C C . TYR A 1 265 ? 7.424 29.801 10.356 1.00 75.31 265 TYR A C 1
ATOM 2047 O O . TYR A 1 265 ? 8.070 30.703 10.886 1.00 75.31 265 TYR A O 1
ATOM 2055 N N . ASN A 1 266 ? 7.124 28.670 10.997 1.00 74.88 266 ASN A N 1
ATOM 2056 C CA . ASN A 1 266 ? 7.493 28.442 12.395 1.00 74.88 266 ASN A CA 1
ATOM 2057 C C . ASN A 1 266 ? 9.013 28.444 12.597 1.00 74.88 266 ASN A C 1
ATOM 2059 O O . ASN A 1 266 ? 9.510 29.050 13.545 1.00 74.88 266 ASN A O 1
ATOM 2063 N N . LYS A 1 267 ? 9.772 27.825 11.684 1.00 80.00 267 LYS A N 1
ATOM 2064 C CA . LYS A 1 267 ? 11.240 27.832 11.740 1.00 80.00 267 LYS A CA 1
ATOM 2065 C C . LYS A 1 267 ? 11.817 29.243 11.575 1.00 80.00 267 LYS A C 1
ATOM 2067 O O . LYS A 1 267 ? 12.717 29.624 12.322 1.00 80.00 267 LYS A O 1
ATOM 2072 N N . ASN A 1 268 ? 11.291 30.025 10.632 1.00 81.31 268 ASN A N 1
ATOM 2073 C CA . ASN A 1 268 ? 11.738 31.400 10.405 1.00 81.31 268 ASN A CA 1
ATOM 2074 C C . ASN A 1 268 ? 11.368 32.322 11.576 1.00 81.31 268 ASN A C 1
ATOM 2076 O O . ASN A 1 268 ? 12.193 33.134 11.985 1.00 81.31 268 ASN A O 1
ATOM 2080 N N . MET A 1 269 ? 10.182 32.153 12.171 1.00 87.62 269 MET A N 1
ATOM 2081 C CA . MET A 1 269 ? 9.778 32.883 13.378 1.00 87.62 269 MET A CA 1
ATOM 2082 C C . MET A 1 269 ? 10.719 32.610 14.553 1.00 87.62 269 MET A C 1
ATOM 2084 O O . MET A 1 269 ? 11.161 33.551 15.208 1.00 87.62 269 MET A O 1
ATOM 2088 N N . TRP A 1 270 ? 11.096 31.350 14.785 1.00 86.00 270 TRP A N 1
ATOM 2089 C CA . TRP A 1 270 ? 12.065 31.007 15.829 1.00 86.00 270 TRP A CA 1
ATOM 2090 C C . TRP A 1 270 ? 13.440 31.635 15.592 1.00 86.00 270 TRP A C 1
ATOM 2092 O O . TRP A 1 270 ? 14.030 32.169 16.527 1.00 86.00 270 TRP A O 1
ATOM 2102 N N . LEU A 1 271 ? 13.930 31.642 14.349 1.00 88.19 271 LEU A N 1
ATOM 2103 C CA . LEU A 1 271 ? 15.198 32.298 14.013 1.00 88.19 271 LEU A CA 1
ATOM 2104 C C . LEU A 1 271 ? 15.150 33.809 14.263 1.00 88.19 271 LEU A C 1
ATOM 2106 O O . LEU A 1 271 ? 16.090 34.357 14.837 1.00 88.19 271 LEU A O 1
ATOM 2110 N N . ILE A 1 272 ? 14.052 34.474 13.891 1.00 93.50 272 ILE A N 1
ATOM 2111 C CA . ILE A 1 272 ? 13.859 35.906 14.155 1.00 93.50 272 ILE A CA 1
ATOM 2112 C C . ILE A 1 272 ? 13.865 36.172 15.665 1.00 93.50 272 ILE A C 1
ATOM 2114 O O . ILE A 1 272 ? 14.566 37.075 16.120 1.00 93.50 272 ILE A O 1
ATOM 2118 N N . ILE A 1 273 ? 13.155 35.361 16.455 1.00 93.69 273 ILE A N 1
ATOM 2119 C CA . ILE A 1 273 ? 13.138 35.483 17.919 1.00 93.69 273 ILE A CA 1
ATOM 2120 C C . ILE A 1 273 ? 14.549 35.300 18.498 1.00 93.69 273 ILE A C 1
ATOM 2122 O O . ILE A 1 273 ? 14.982 36.123 19.301 1.00 93.69 273 ILE A O 1
ATOM 2126 N N . CYS A 1 274 ? 15.303 34.285 18.063 1.00 94.12 274 CYS A N 1
ATOM 2127 C CA . CYS A 1 274 ? 16.682 34.072 18.515 1.00 94.12 274 CYS A CA 1
ATOM 2128 C C . CYS A 1 274 ? 17.583 35.277 18.216 1.00 94.12 274 CYS A C 1
ATOM 2130 O O . CYS A 1 274 ? 18.346 35.706 19.080 1.00 94.12 274 CYS A O 1
ATOM 2132 N N . VAL A 1 275 ? 17.474 35.854 17.017 1.00 95.25 275 VAL A N 1
ATOM 2133 C CA . VAL A 1 275 ? 18.247 37.039 16.625 1.00 95.25 275 VAL A CA 1
ATOM 2134 C C . VAL A 1 275 ? 17.882 38.249 17.493 1.00 95.25 275 VAL A C 1
ATOM 2136 O O . VAL A 1 275 ? 18.778 38.939 17.980 1.00 95.25 275 VAL A O 1
ATOM 2139 N N . LEU A 1 276 ? 16.592 38.481 17.757 1.00 95.56 276 LEU A N 1
ATOM 2140 C CA . LEU A 1 276 ? 16.136 39.569 18.632 1.00 95.56 276 LEU A CA 1
ATOM 2141 C C . LEU A 1 276 ? 16.638 39.408 20.075 1.00 95.56 276 LEU A C 1
ATOM 2143 O O . LEU A 1 276 ? 17.060 40.392 20.684 1.00 95.56 276 LEU A O 1
ATOM 2147 N N . VAL A 1 277 ? 16.656 38.181 20.604 1.00 95.38 277 VAL A N 1
ATOM 2148 C CA . VAL A 1 277 ? 17.209 37.884 21.936 1.00 95.38 277 VAL A CA 1
ATOM 2149 C C . VAL A 1 277 ? 18.708 38.186 21.984 1.00 95.38 277 VAL A C 1
ATOM 2151 O O . VAL A 1 277 ? 19.163 38.853 22.912 1.00 95.38 277 VAL A O 1
ATOM 2154 N N . ILE A 1 278 ? 19.474 37.774 20.968 1.00 95.50 278 ILE A N 1
ATOM 2155 C CA . ILE A 1 278 ? 20.917 38.056 20.885 1.00 95.50 278 ILE A CA 1
ATOM 2156 C C . ILE A 1 278 ? 21.176 39.569 20.854 1.00 95.50 278 ILE A C 1
ATOM 2158 O O . ILE A 1 278 ? 22.013 40.062 21.611 1.00 95.50 278 ILE A O 1
ATOM 2162 N N . PHE A 1 279 ? 20.436 40.329 20.039 1.00 94.94 279 PHE A N 1
ATOM 2163 C CA . PHE A 1 279 ? 20.564 41.790 20.005 1.00 94.94 279 PHE A CA 1
ATOM 2164 C C . PHE A 1 279 ? 20.189 42.450 21.338 1.00 94.94 279 PHE A C 1
ATOM 2166 O O . PHE A 1 279 ? 20.859 43.397 21.754 1.00 94.94 279 PHE A O 1
ATOM 2173 N N . GLY A 1 280 ? 19.162 41.944 22.026 1.00 94.50 280 GLY A N 1
ATOM 2174 C CA . GLY A 1 280 ? 18.783 42.406 23.362 1.00 94.50 280 GLY A CA 1
ATOM 2175 C C . GLY A 1 280 ? 19.898 42.202 24.389 1.00 94.50 280 GLY A C 1
ATOM 2176 O O . GLY A 1 280 ? 20.227 43.130 25.125 1.00 94.50 280 GLY A O 1
ATOM 2177 N N . ILE A 1 281 ? 20.536 41.028 24.380 1.00 94.50 281 ILE A N 1
ATOM 2178 C CA . ILE A 1 281 ? 21.667 40.710 25.263 1.00 94.50 281 ILE A CA 1
ATOM 2179 C C . ILE A 1 281 ? 22.868 41.616 24.959 1.00 94.50 281 ILE A C 1
ATOM 2181 O O . ILE A 1 281 ? 23.438 42.199 25.877 1.00 94.50 281 ILE A O 1
ATOM 2185 N N . ILE A 1 282 ? 23.225 41.807 23.684 1.00 94.38 282 ILE A N 1
ATOM 2186 C CA . ILE A 1 282 ? 24.338 42.691 23.290 1.00 94.38 282 ILE A CA 1
ATOM 2187 C C . ILE A 1 282 ? 24.089 44.134 23.746 1.00 94.38 282 ILE A C 1
ATOM 2189 O O . ILE A 1 282 ? 25.019 44.803 24.193 1.00 94.38 282 ILE A O 1
ATOM 2193 N N . LYS A 1 283 ? 22.846 44.620 23.645 1.00 91.38 283 LYS A N 1
ATOM 2194 C CA . LYS A 1 283 ? 22.477 45.969 24.091 1.00 91.38 283 LYS A CA 1
ATOM 2195 C C . LYS A 1 283 ? 22.495 46.112 25.614 1.00 91.38 283 LYS A C 1
ATOM 2197 O O . LYS A 1 283 ? 22.774 47.200 26.083 1.00 91.38 283 LYS A O 1
ATOM 2202 N N . ALA A 1 284 ? 22.210 45.051 26.367 1.00 88.75 284 ALA A N 1
ATOM 2203 C CA . ALA A 1 284 ? 22.263 45.070 27.830 1.00 88.75 284 ALA A CA 1
ATOM 2204 C C . ALA A 1 284 ? 23.697 45.015 28.392 1.00 88.75 284 ALA A C 1
ATOM 2206 O O . ALA A 1 284 ? 23.913 45.374 29.545 1.00 88.75 284 ALA A O 1
ATOM 2207 N N . ILE A 1 285 ? 24.662 44.540 27.596 1.00 91.19 285 ILE A N 1
ATOM 2208 C CA . ILE A 1 285 ? 26.083 44.449 27.974 1.00 91.19 285 ILE A CA 1
ATOM 2209 C C . ILE A 1 285 ? 26.849 45.755 27.665 1.00 91.19 285 ILE A C 1
ATOM 2211 O O . ILE A 1 285 ? 27.938 45.960 28.200 1.00 91.19 285 ILE A O 1
ATOM 2215 N N . LYS A 1 286 ? 26.301 46.634 26.817 1.00 74.62 286 LYS A N 1
ATOM 2216 C CA . LYS A 1 286 ? 26.851 47.970 26.530 1.00 74.62 286 LYS A CA 1
ATOM 2217 C C . LYS A 1 286 ? 26.217 49.035 27.412 1.00 74.62 286 LYS A C 1
ATOM 2219 O O . LYS A 1 286 ? 26.965 49.958 27.794 1.00 74.62 286 LYS A O 1
#

Sequence (286 aa):
MASLIPGNWTSIIQNIVNGKITTDYQILNQDNPVPGCAKDFTATYYCGNSTVAKNINIQNALGNTATFDCSAENKMCGGFKLTLGDDGNLILTDYNNVRIWSSNTFKVGVSFDQYKAINGKYKRNFLLAGEMLGVGEFIGSPSGNCYLIMDTSYNGNGLKVKYSSSNCDDNQFGLDENTNGLFSMTSSPYNSLIKDAKTLSNKTLTDGKTLDKTNELYKKHLTDFNLKNNEYIKQSKVAPELDYAISQLSAMDEDRGLVANQYRYNKNMWLIICVLVIFGIIKAIK